Protein AF-A0A077ZUC7-F1 (afdb_monomer_lite)

Sequence (256 aa):
MDNAGIDGSLLVLQEENGVNDYKLLKWQIVAQKWCKVNGTKGINLSVYNEISVAIVDSRGLLSLSSQVGQQSEVAKINSNPGNQQNTPQPILNSSNTDWVRTSIPGHHYNKLTLLKSAQPGKFTPQEVLASFNTSSDIFVIYKASTSKVVGAYFQDLFALPISDWHPTENEKERHLQQYTAVLAVTERIILDHPQSSSPRDSWLYQFRQDLATGVNNDRGIFHFHPECIINSPTVNTKEYPQDYLWSGMQMFLLSQ

Secondary structure (DSSP, 8-state):
--EE-TTS-EEEEE--TT-SSEEEEEEETTTTEEEEEEEEEESEEEEEETTEEEEE-TT--EEEEE-SS---------------------SS-HHHHHHHHH-STT---SEEEEEEEE-TTTS-HHHHHHTTTT-SSEEEEEEETTS-EEEEEESS------TT----TTTTT------EEEEETTTTEEEE---SS-TT--B----BTTTTEEEEEETTEEEEEET-----TT--TT---S---EEEEEEEEEE-

Organism: Stylonychia lemnae (NCBI:txid5949)

Radius of gyration: 23.52 Å; chains: 1; bounding box: 58×35×72 Å

pLDDT: mean 72.06, std 18.8, range [31.39, 96.0]

Foldseek 3Di:
DWDAALVRKIWDFADDPPDQWTWIWIQDPVVRDIDTDPPDTADDWDDPDRAKIWGAHSVRDIDIDHPDDDDDDDDDDDDDDDDDDPPPPPLDDPVLVVLVQVLDPPGHFPDWAWQDKDFPPPDDPVRVCVSQQVAAF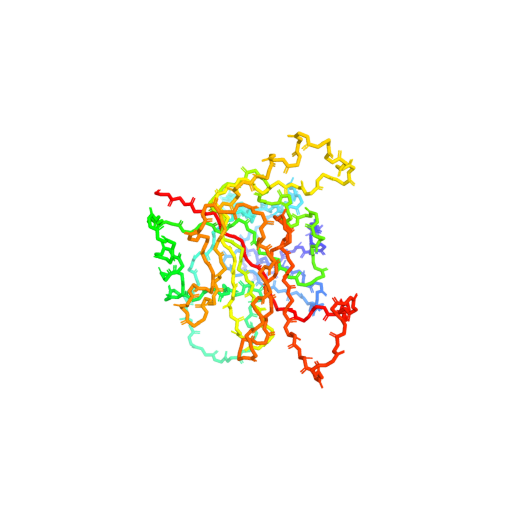KWKWFAFPVSWIKIKTWHDRQDDPPPPDPDDPVNVPPLVPTFMWIDRSVVSDTPDGPPDPDSDDQQDFDDDVVQCWTWGQDSSDTDTQGRVPCPDPPDDPPDDDPDRGTGMMIMIGTDD

Structure (mmCIF, N/CA/C/O backbone):
data_AF-A0A077ZUC7-F1
#
_entry.id   AF-A0A077ZUC7-F1
#
loop_
_atom_site.group_PDB
_atom_site.id
_atom_site.type_symbol
_atom_site.label_atom_id
_atom_site.label_alt_id
_atom_site.label_comp_id
_atom_site.label_asym_id
_atom_site.label_entity_id
_atom_site.label_seq_id
_atom_site.pdbx_PDB_ins_code
_atom_site.Cartn_x
_atom_site.Cartn_y
_atom_site.Cartn_z
_atom_site.occupancy
_atom_site.B_iso_or_equiv
_atom_site.auth_seq_id
_atom_site.auth_comp_id
_atom_site.auth_asym_id
_atom_site.auth_atom_id
_atom_site.pdbx_PDB_model_num
ATOM 1 N N . MET A 1 1 ? -8.462 16.378 32.927 1.00 49.31 1 MET A N 1
ATOM 2 C CA . MET A 1 1 ? -6.994 16.471 32.778 1.00 49.31 1 MET A CA 1
ATOM 3 C C . MET A 1 1 ? -6.754 16.251 31.306 1.00 49.31 1 MET A C 1
ATOM 5 O O . MET A 1 1 ? -7.122 15.188 30.812 1.00 49.31 1 MET A O 1
ATOM 9 N N . ASP A 1 2 ? -6.269 17.278 30.617 1.00 42.34 2 ASP A N 1
ATOM 10 C CA . ASP A 1 2 ? -6.367 17.360 29.162 1.00 42.34 2 ASP A CA 1
ATOM 11 C C . ASP A 1 2 ? -4.954 17.301 28.589 1.00 42.34 2 ASP A C 1
ATOM 13 O O . ASP A 1 2 ? -4.123 18.144 28.919 1.00 42.34 2 ASP A O 1
ATOM 17 N N . ASN A 1 3 ? -4.679 16.296 27.758 1.00 55.44 3 ASN A N 1
ATOM 18 C CA . ASN A 1 3 ? -3.396 16.147 27.075 1.00 55.44 3 ASN A CA 1
ATOM 19 C C . ASN A 1 3 ? -3.622 16.115 25.553 1.00 55.44 3 ASN A C 1
ATOM 21 O O . ASN A 1 3 ? -4.586 15.506 25.077 1.00 55.44 3 ASN A O 1
ATOM 25 N N . ALA A 1 4 ? -2.733 16.760 24.793 1.00 52.50 4 ALA A N 1
ATOM 26 C CA . ALA A 1 4 ? -2.796 16.850 23.332 1.00 52.50 4 ALA A CA 1
ATOM 27 C C . ALA A 1 4 ? -1.756 15.932 22.664 1.00 52.50 4 ALA A C 1
ATOM 29 O O . ALA A 1 4 ? -0.601 15.898 23.086 1.00 52.50 4 ALA A O 1
ATOM 30 N N . GLY A 1 5 ? -2.166 15.193 21.628 1.00 54.00 5 GLY A N 1
ATOM 31 C CA . GLY A 1 5 ? -1.289 14.418 20.739 1.00 54.00 5 GLY A CA 1
ATOM 32 C C . GLY A 1 5 ? -0.911 15.182 19.462 1.00 54.00 5 GLY A C 1
ATOM 33 O O . GLY A 1 5 ? -1.546 16.181 19.122 1.00 54.00 5 GLY A O 1
ATOM 34 N N . ILE A 1 6 ? 0.105 14.705 18.727 1.00 44.75 6 ILE A N 1
ATOM 35 C CA . ILE A 1 6 ? 0.638 15.394 17.531 1.00 44.75 6 ILE A CA 1
ATOM 36 C C . ILE A 1 6 ? -0.347 15.483 16.364 1.00 44.75 6 ILE A C 1
ATOM 38 O O . ILE A 1 6 ? -0.270 16.403 15.554 1.00 44.75 6 ILE A O 1
ATOM 42 N N . ASP A 1 7 ? -1.303 14.556 16.279 1.00 57.72 7 ASP A N 1
ATOM 43 C CA . ASP A 1 7 ? -2.388 14.615 15.295 1.00 57.72 7 ASP A CA 1
ATOM 44 C C . ASP A 1 7 ? -3.433 15.697 15.645 1.00 57.72 7 ASP A C 1
ATOM 46 O O . ASP A 1 7 ? -4.491 15.761 15.019 1.00 57.72 7 ASP A O 1
ATOM 50 N N . GLY A 1 8 ? -3.139 16.522 16.660 1.00 64.81 8 GLY A N 1
ATOM 51 C CA . GLY A 1 8 ? -4.006 17.531 17.256 1.00 64.81 8 GLY A CA 1
ATOM 52 C C . GLY A 1 8 ? -5.152 16.926 18.068 1.00 64.81 8 GLY A C 1
ATOM 53 O O . GLY A 1 8 ? -6.086 17.640 18.443 1.00 64.81 8 GLY A O 1
ATOM 54 N N . SER A 1 9 ? -5.143 15.611 18.305 1.00 70.50 9 SER A N 1
ATOM 55 C CA . SER A 1 9 ? -6.213 14.969 19.057 1.00 70.50 9 SER A CA 1
ATOM 56 C C . SER A 1 9 ? -6.052 15.223 20.545 1.00 70.50 9 SER A C 1
ATOM 58 O O . SER A 1 9 ? -4.975 15.059 21.113 1.00 70.50 9 SER A O 1
ATOM 60 N N . LEU A 1 10 ? -7.163 15.552 21.192 1.00 84.69 10 LEU A N 1
ATOM 61 C CA . LEU A 1 10 ? -7.250 15.654 22.642 1.00 84.69 10 LEU A CA 1
ATOM 62 C C . LEU A 1 10 ? -7.688 14.310 23.213 1.00 84.69 10 LEU A C 1
ATOM 64 O O . LEU A 1 10 ? -8.575 13.654 22.662 1.00 84.69 10 LEU A O 1
ATOM 68 N N . LEU A 1 11 ? -7.079 13.902 24.317 1.00 88.69 11 LEU A N 1
ATOM 69 C CA . LEU A 1 11 ? -7.446 12.692 25.042 1.00 88.69 11 LEU A CA 1
ATOM 70 C C . LEU A 1 11 ? -7.897 13.068 26.447 1.00 88.69 11 LEU A C 1
ATOM 72 O O . LEU A 1 11 ? -7.233 13.853 27.123 1.00 88.69 11 LEU A O 1
ATOM 76 N N . VAL A 1 12 ? -9.016 12.490 26.879 1.00 93.94 12 VAL A N 1
ATOM 77 C CA . VAL A 1 12 ? -9.572 12.704 28.220 1.00 93.94 12 VAL A CA 1
ATOM 78 C C . VAL A 1 12 ? -10.112 11.400 28.790 1.00 93.94 12 VAL A C 1
ATOM 80 O O . VAL A 1 12 ? -10.479 10.480 28.057 1.00 93.94 12 VAL A O 1
ATOM 83 N N . LEU A 1 13 ? -10.179 11.330 30.114 1.00 94.50 13 LEU A N 1
ATOM 84 C CA . LEU A 1 13 ? -10.862 10.264 30.833 1.00 94.50 13 LEU A CA 1
ATOM 85 C C . LEU A 1 13 ? -12.263 10.744 31.217 1.00 94.50 13 LEU A C 1
ATOM 87 O O . LEU A 1 13 ? -12.413 11.780 31.858 1.00 94.50 13 LEU A O 1
ATOM 91 N N . GLN A 1 14 ? -13.283 10.001 30.794 1.00 95.50 14 GLN A N 1
ATOM 92 C CA . GLN A 1 14 ? -14.672 10.263 31.145 1.00 95.50 14 GLN A CA 1
ATOM 93 C C . GLN A 1 14 ? -15.005 9.590 32.471 1.00 95.50 14 GLN A C 1
ATOM 95 O O . GLN A 1 14 ? -15.084 8.359 32.547 1.00 95.50 14 GLN A O 1
ATOM 100 N N . GLU A 1 15 ? -15.228 10.418 33.486 1.00 93.94 15 GLU A N 1
ATOM 101 C CA . GLU A 1 15 ? -15.733 9.991 34.783 1.00 93.94 15 GLU A CA 1
ATOM 102 C C . GLU A 1 15 ? -17.165 9.454 34.651 1.00 93.94 15 GLU A C 1
ATOM 104 O O . GLU A 1 15 ? -18.023 10.057 34.002 1.00 93.94 15 GLU A O 1
ATOM 109 N N . GLU A 1 16 ? -17.417 8.293 35.252 1.00 91.62 16 GLU A N 1
ATOM 110 C CA . GLU A 1 16 ? -18.750 7.710 35.375 1.00 91.62 16 GLU A CA 1
ATOM 111 C C . GLU A 1 16 ? -19.006 7.391 36.849 1.00 91.62 16 GLU A C 1
ATOM 113 O O . GLU A 1 16 ? -18.119 6.928 37.566 1.00 91.62 16 GLU A O 1
ATOM 118 N N . ASN A 1 17 ? -20.230 7.628 37.317 1.00 92.81 17 ASN A N 1
ATOM 119 C CA . ASN A 1 17 ? -20.568 7.385 38.715 1.00 92.81 17 ASN A CA 1
ATOM 120 C C . ASN A 1 17 ? -20.443 5.893 39.053 1.00 92.81 17 ASN A C 1
ATOM 122 O O . ASN A 1 17 ? -21.060 5.048 38.403 1.00 92.81 17 ASN A O 1
ATOM 126 N N . GLY A 1 18 ? -19.684 5.580 40.105 1.00 91.81 18 GLY A N 1
ATOM 127 C CA . GLY A 1 18 ? -19.573 4.222 40.642 1.00 91.81 18 GLY A CA 1
ATOM 128 C C . GLY A 1 18 ? -18.632 3.286 39.878 1.00 91.81 18 GLY A C 1
ATOM 129 O O . GLY A 1 18 ? -18.727 2.074 40.065 1.00 91.81 18 GLY A O 1
ATOM 130 N N . VAL A 1 19 ? -17.731 3.806 39.034 1.00 91.94 19 VAL A N 1
ATOM 131 C CA . VAL A 1 19 ? -16.664 3.001 38.414 1.00 91.94 19 VAL A CA 1
ATOM 132 C C . VAL A 1 19 ? -15.286 3.437 38.901 1.00 91.94 19 VAL A C 1
ATOM 134 O O . VAL A 1 19 ? -15.026 4.623 39.063 1.00 91.94 19 VAL A O 1
ATOM 137 N N . ASN A 1 20 ? -14.392 2.464 39.090 1.00 92.69 20 ASN A N 1
ATOM 138 C CA . ASN A 1 20 ? -13.006 2.729 39.478 1.00 92.69 20 ASN A CA 1
ATOM 139 C C . ASN A 1 20 ? -12.107 3.059 38.281 1.00 92.69 20 ASN A C 1
ATOM 141 O O . ASN A 1 20 ? -11.063 3.653 38.485 1.00 92.69 20 ASN A O 1
ATOM 145 N N . ASP A 1 21 ? -12.490 2.678 37.056 1.00 93.62 21 ASP A N 1
ATOM 146 C CA . ASP A 1 21 ? -11.722 2.958 35.838 1.00 93.62 21 ASP A CA 1
ATOM 147 C C . ASP A 1 21 ? -12.556 3.762 34.841 1.00 93.62 21 ASP A C 1
ATOM 149 O O . ASP A 1 21 ? -13.606 3.307 34.367 1.00 93.62 21 ASP A O 1
ATOM 153 N N . TYR A 1 22 ? -12.048 4.931 34.470 1.00 95.50 22 TYR A N 1
ATOM 154 C CA . TYR A 1 22 ? -12.696 5.854 33.551 1.00 95.50 22 TYR A CA 1
ATOM 155 C C . TYR A 1 22 ? -12.455 5.468 32.101 1.00 95.50 22 TYR A C 1
ATOM 157 O O . TYR A 1 22 ? -11.422 4.905 31.736 1.00 95.50 22 TYR A O 1
ATOM 165 N N . LYS A 1 23 ? -13.432 5.766 31.245 1.00 94.25 23 LYS A N 1
ATOM 166 C CA . LYS A 1 23 ? -13.344 5.453 29.815 1.00 94.25 23 LYS A CA 1
ATOM 167 C C . LYS A 1 23 ? -12.475 6.483 29.113 1.00 94.25 23 LYS A C 1
ATOM 169 O O . LYS A 1 23 ? -12.650 7.680 29.315 1.00 94.25 23 LYS A O 1
ATOM 174 N N . LEU A 1 24 ? -11.595 6.021 28.232 1.00 92.56 24 LEU A N 1
ATOM 175 C CA . LEU A 1 24 ? -10.816 6.921 27.392 1.00 92.56 24 LEU A CA 1
ATOM 176 C C . LEU A 1 24 ? -11.681 7.483 26.255 1.00 92.56 24 LEU A C 1
ATOM 178 O O . LEU A 1 24 ? -12.281 6.730 25.479 1.00 92.56 24 LEU A O 1
ATOM 182 N N . LEU A 1 25 ? -11.700 8.808 26.133 1.00 91.69 25 LEU A N 1
ATOM 183 C CA . LEU A 1 25 ? -12.264 9.530 25.000 1.00 91.69 25 LEU A CA 1
ATOM 184 C C . LEU A 1 25 ? -11.149 10.206 24.197 1.00 91.69 25 LEU A C 1
ATOM 186 O O . LEU A 1 25 ? -10.194 10.738 24.759 1.00 91.69 25 LEU A O 1
ATOM 190 N N . LYS A 1 26 ? -11.308 10.219 22.873 1.00 89.12 26 LYS A N 1
ATOM 191 C CA . LYS A 1 26 ? -10.451 10.917 21.912 1.00 89.12 26 LYS A CA 1
ATOM 192 C C . LYS A 1 26 ? -11.276 11.948 21.143 1.00 89.12 26 LYS A C 1
ATOM 194 O O . LYS A 1 26 ? -12.286 11.589 20.537 1.00 89.12 26 LYS A O 1
ATOM 199 N N . TRP A 1 27 ? -10.853 13.206 21.133 1.00 87.88 27 TRP A N 1
ATOM 200 C CA . TRP A 1 27 ? -11.417 14.237 20.267 1.00 87.88 27 TRP A CA 1
ATOM 201 C C . TRP A 1 27 ? -10.987 13.985 18.825 1.00 87.88 27 TRP A C 1
ATOM 203 O O . TRP A 1 27 ? -9.797 13.925 18.523 1.00 87.88 27 TRP A O 1
ATOM 213 N N . GLN A 1 28 ? -11.953 13.829 17.925 1.00 77.69 28 GLN A N 1
ATOM 214 C CA . GLN A 1 28 ? -11.696 13.736 16.493 1.00 77.69 28 GLN A CA 1
ATOM 215 C C . GLN A 1 28 ? -11.866 15.111 15.851 1.00 77.69 28 GLN A C 1
ATOM 217 O O . GLN A 1 28 ? -12.991 15.588 15.739 1.00 77.69 28 GLN A O 1
ATOM 222 N N . ILE A 1 29 ? -10.773 15.710 15.367 1.00 72.25 29 ILE A N 1
ATOM 223 C CA . ILE A 1 29 ? -10.789 17.052 14.754 1.00 72.25 29 ILE A CA 1
ATOM 224 C C . ILE A 1 29 ? -11.696 17.099 13.520 1.00 72.25 29 ILE A C 1
ATOM 226 O O . ILE A 1 29 ? -12.530 17.991 13.410 1.00 72.25 29 ILE A O 1
ATOM 230 N N . VAL A 1 30 ? -11.580 16.116 12.619 1.00 70.75 30 VAL A N 1
ATOM 231 C CA . VAL A 1 30 ? -12.350 16.079 11.358 1.00 70.75 30 VAL A CA 1
ATOM 232 C C . VAL A 1 30 ? -13.856 16.009 11.612 1.00 70.75 30 VAL A C 1
ATOM 234 O O . VAL A 1 30 ? -14.632 16.653 10.918 1.00 70.75 30 VAL A O 1
ATOM 237 N N . ALA A 1 31 ? -14.267 15.227 12.610 1.00 75.31 31 ALA A N 1
ATOM 238 C CA . ALA A 1 31 ? -15.675 15.029 12.941 1.00 75.31 31 ALA A CA 1
ATOM 239 C C . ALA A 1 31 ? -16.182 15.981 14.038 1.00 75.31 31 ALA A C 1
ATOM 241 O O . ALA A 1 31 ? -17.355 15.901 14.390 1.00 75.31 31 ALA A O 1
ATOM 242 N N . GLN A 1 32 ? -15.301 16.814 14.604 1.00 80.69 32 GLN A N 1
ATOM 243 C CA . GLN A 1 32 ? -15.560 17.716 15.730 1.00 80.69 32 GLN A CA 1
ATOM 244 C C . GLN A 1 32 ? -16.372 17.065 16.864 1.00 80.69 32 GLN A C 1
ATOM 246 O O . GLN A 1 32 ? -17.367 17.613 17.337 1.00 80.69 32 GLN A O 1
ATOM 251 N N . LYS A 1 33 ? -15.972 15.858 17.289 1.00 88.88 33 LYS A N 1
ATOM 252 C CA . LYS A 1 33 ? -16.678 15.106 18.338 1.00 88.88 33 LYS A CA 1
ATOM 253 C C . LYS A 1 33 ? -15.749 14.257 19.199 1.00 88.88 33 LYS A C 1
ATOM 255 O O . LYS A 1 33 ? -14.717 13.769 18.734 1.00 88.88 33 LYS A O 1
ATOM 260 N N . TRP A 1 34 ? -16.171 13.996 20.434 1.00 89.31 34 TRP A N 1
ATOM 261 C CA . TRP A 1 34 ? -15.547 13.004 21.309 1.00 89.31 34 TRP A CA 1
ATOM 262 C C . TRP A 1 34 ? -15.931 11.586 20.881 1.00 89.31 34 TRP A C 1
ATOM 264 O O . TRP A 1 34 ? -17.105 11.275 20.689 1.00 89.31 34 TRP A O 1
ATOM 274 N N . CYS A 1 35 ? -14.936 10.715 20.741 1.00 88.50 35 CYS A N 1
ATOM 275 C CA . CYS A 1 35 ? -15.108 9.306 20.408 1.00 88.50 35 CYS A CA 1
ATOM 276 C C . CYS A 1 35 ? -14.563 8.425 21.523 1.00 88.50 35 CYS A C 1
ATOM 278 O O . CYS A 1 35 ? -13.451 8.633 22.002 1.00 88.50 35 CYS A O 1
ATOM 280 N N . LYS A 1 36 ? -15.327 7.406 21.904 1.00 90.25 36 LYS A N 1
ATOM 281 C CA . LYS A 1 36 ? -14.904 6.429 22.904 1.00 90.25 36 LYS A CA 1
ATOM 282 C C . LYS A 1 36 ? -13.893 5.451 22.310 1.00 90.25 36 LYS A C 1
ATOM 284 O O . LYS A 1 36 ? -14.136 4.882 21.247 1.00 90.25 36 LYS A O 1
ATOM 289 N N . VAL A 1 37 ? -12.788 5.230 23.016 1.00 86.56 37 VAL A N 1
ATOM 290 C CA . VAL A 1 37 ? -11.793 4.214 22.661 1.00 86.56 37 VAL A CA 1
ATOM 291 C C . VAL A 1 37 ? -12.186 2.905 23.341 1.00 86.56 37 VAL A C 1
ATOM 293 O O . VAL A 1 37 ? -12.223 2.801 24.567 1.00 86.56 37 VAL A O 1
ATOM 296 N N . ASN A 1 38 ? -12.563 1.910 22.542 1.00 84.00 38 ASN A N 1
ATOM 297 C CA . ASN A 1 38 ? -13.036 0.632 23.066 1.00 84.00 38 ASN A CA 1
ATOM 298 C C . ASN A 1 38 ? -11.898 -0.170 23.703 1.00 84.00 38 ASN A C 1
ATOM 300 O O . ASN A 1 38 ? -10.775 -0.166 23.213 1.00 84.00 38 ASN A O 1
ATOM 304 N N . GLY A 1 39 ? -12.214 -0.881 24.788 1.00 85.88 39 GLY A N 1
ATOM 305 C CA . GLY A 1 39 ? -11.266 -1.754 25.487 1.00 85.88 39 GLY A CA 1
ATOM 306 C C . GLY A 1 39 ? -10.268 -1.034 26.397 1.00 85.88 39 GLY A C 1
ATOM 307 O O . GLY A 1 39 ? -9.559 -1.699 27.141 1.00 85.88 39 GLY A O 1
ATOM 308 N N . THR A 1 40 ? -10.239 0.300 26.401 1.00 87.56 40 THR A N 1
ATOM 309 C CA . THR A 1 40 ? -9.275 1.076 27.187 1.00 87.56 40 THR A CA 1
ATOM 310 C C . THR A 1 40 ? -9.962 1.825 28.324 1.00 87.56 40 THR A C 1
ATOM 312 O O . THR A 1 40 ? -10.894 2.604 28.098 1.00 87.56 40 THR A O 1
ATOM 315 N N . LYS A 1 41 ? -9.496 1.597 29.555 1.00 93.56 41 LYS A N 1
ATOM 316 C CA . LYS A 1 41 ? -9.943 2.317 30.751 1.00 93.56 41 LYS A CA 1
ATOM 317 C C . LYS A 1 41 ? -8.769 2.589 31.689 1.00 93.56 41 LYS A C 1
ATOM 319 O O . LYS A 1 41 ? -7.793 1.845 31.661 1.00 93.56 41 LYS A O 1
ATOM 324 N N . GLY A 1 42 ? -8.884 3.618 32.520 1.00 94.38 42 GLY A N 1
ATOM 325 C CA . GLY A 1 42 ? -7.943 3.857 33.609 1.00 94.38 42 GLY A CA 1
ATOM 326 C C . GLY A 1 42 ? -8.299 5.061 34.471 1.00 94.38 42 GLY A C 1
ATOM 327 O O . GLY A 1 42 ? -9.293 5.737 34.225 1.00 94.38 42 GLY A O 1
ATOM 328 N N . ILE A 1 43 ? -7.482 5.312 35.488 1.00 96.00 43 ILE A N 1
ATOM 329 C CA . ILE A 1 43 ? -7.625 6.421 36.441 1.00 96.00 43 ILE A CA 1
ATOM 330 C C . ILE A 1 43 ? -6.698 7.592 36.129 1.00 96.00 43 ILE A C 1
ATOM 332 O O . ILE A 1 43 ? -7.032 8.732 36.433 1.00 96.00 43 ILE A O 1
ATOM 336 N N . ASN A 1 44 ? -5.551 7.321 35.502 1.00 94.06 44 ASN A N 1
ATOM 337 C CA . ASN A 1 44 ? -4.566 8.331 35.137 1.00 94.06 44 ASN A CA 1
ATOM 338 C C . ASN A 1 44 ? -4.186 8.198 33.668 1.00 94.06 44 ASN A C 1
ATOM 340 O O . ASN A 1 44 ? -4.076 7.094 33.129 1.00 94.06 44 ASN A O 1
ATOM 344 N N . LEU A 1 45 ? -3.957 9.350 33.048 1.00 92.25 45 LEU A N 1
ATOM 345 C CA . LEU A 1 45 ? -3.587 9.497 31.651 1.00 92.25 45 LEU A CA 1
ATOM 346 C C . LEU A 1 45 ? -2.328 10.358 31.575 1.00 92.25 45 LEU A C 1
ATOM 348 O O . LEU A 1 45 ? -2.336 11.500 32.029 1.00 92.25 45 LEU A O 1
ATOM 352 N N . SER A 1 46 ? -1.268 9.831 30.971 1.00 88.69 46 SER A N 1
ATOM 353 C CA . SER A 1 46 ? -0.051 10.590 30.690 1.00 88.69 46 SER A CA 1
ATOM 354 C C . SER A 1 46 ? 0.336 10.430 29.229 1.00 88.69 46 SER A C 1
ATOM 356 O O . SER A 1 46 ? 0.323 9.327 28.681 1.00 88.69 46 SER A O 1
ATOM 358 N N . VAL A 1 47 ? 0.667 11.542 28.585 1.00 81.25 47 VAL A N 1
ATOM 359 C CA . VAL A 1 47 ? 1.228 11.547 27.235 1.00 81.25 47 VAL A CA 1
ATOM 360 C C . VAL A 1 47 ? 2.737 11.659 27.395 1.00 81.25 47 VAL A C 1
ATOM 362 O O . VAL A 1 47 ? 3.233 12.652 27.919 1.00 81.25 47 VAL A O 1
ATOM 365 N N . TYR A 1 48 ? 3.457 10.599 27.025 1.00 71.12 48 TYR A N 1
ATOM 366 C CA . TYR A 1 48 ? 4.910 10.520 27.229 1.00 71.12 48 TYR A CA 1
ATOM 367 C C . TYR A 1 48 ? 5.696 10.976 25.993 1.00 71.12 48 TYR A C 1
ATOM 369 O O . TYR A 1 48 ? 6.833 11.422 26.105 1.00 71.12 48 TYR A O 1
ATOM 377 N N . ASN A 1 49 ? 5.088 10.895 24.810 1.00 66.69 49 ASN A N 1
ATOM 378 C CA . ASN A 1 49 ? 5.603 11.506 23.592 1.00 66.69 49 ASN A CA 1
ATOM 379 C C . ASN A 1 49 ? 4.446 11.850 22.649 1.00 66.69 49 ASN A C 1
ATOM 381 O O . ASN A 1 49 ? 3.280 11.599 22.939 1.00 66.69 49 ASN A O 1
ATOM 385 N N . GLU A 1 50 ? 4.791 12.392 21.493 1.00 61.91 50 GLU A N 1
ATOM 386 C CA . GLU A 1 50 ? 3.864 12.914 20.496 1.00 61.91 50 GLU A CA 1
ATOM 387 C C . GLU A 1 50 ? 2.848 11.888 19.941 1.00 61.91 50 GLU A C 1
ATOM 389 O O . GLU A 1 50 ? 1.780 12.274 19.463 1.00 61.91 50 GLU A O 1
ATOM 394 N N . ILE A 1 51 ? 3.140 10.584 20.033 1.00 63.81 51 ILE A N 1
ATOM 395 C CA . ILE A 1 51 ? 2.350 9.497 19.419 1.00 63.81 51 ILE A CA 1
ATOM 396 C C . ILE A 1 51 ? 1.927 8.391 20.398 1.00 63.81 51 ILE A C 1
ATOM 398 O O . ILE A 1 51 ? 1.259 7.436 19.995 1.00 63.81 51 ILE A O 1
ATOM 402 N N . SER A 1 52 ? 2.330 8.477 21.667 1.00 77.06 52 SER A N 1
ATOM 403 C CA . SER A 1 52 ? 2.169 7.395 22.643 1.00 77.06 52 SER A CA 1
ATOM 404 C C . SER A 1 52 ? 1.549 7.884 23.939 1.00 77.06 52 SER A C 1
ATOM 406 O O . SER A 1 52 ? 1.912 8.921 24.500 1.00 77.06 52 SER A O 1
ATOM 408 N N . VAL A 1 53 ? 0.630 7.068 24.441 1.00 85.19 53 VAL A N 1
ATOM 409 C CA . VAL A 1 53 ? -0.181 7.367 25.616 1.00 85.19 53 VAL A CA 1
ATOM 410 C C . VAL A 1 53 ? -0.014 6.240 26.621 1.00 85.19 53 VAL A C 1
ATOM 412 O O . VAL A 1 53 ? -0.139 5.063 26.273 1.00 85.19 53 VAL A O 1
ATOM 415 N N . ALA A 1 54 ? 0.253 6.616 27.866 1.00 89.62 54 ALA A N 1
ATOM 416 C CA . ALA A 1 54 ? 0.297 5.723 29.006 1.00 89.62 54 ALA A CA 1
ATOM 417 C C . ALA A 1 54 ? -0.975 5.895 29.841 1.00 89.62 54 ALA A C 1
ATOM 419 O O . ALA A 1 54 ? -1.366 7.014 30.184 1.00 89.62 54 ALA A O 1
ATOM 420 N N . ILE A 1 55 ? -1.619 4.777 30.164 1.00 91.88 55 ILE A N 1
ATOM 421 C CA . ILE A 1 55 ? -2.841 4.741 30.970 1.00 91.88 55 ILE A CA 1
ATOM 422 C C . ILE A 1 55 ? -2.604 3.804 32.140 1.00 91.88 55 ILE A C 1
ATOM 424 O O . ILE A 1 55 ? -2.131 2.687 31.946 1.00 91.88 55 ILE A O 1
ATOM 428 N N . VAL A 1 56 ? -2.922 4.266 33.344 1.00 93.81 56 VAL A N 1
ATOM 429 C CA . VAL A 1 56 ? -2.830 3.458 34.565 1.00 93.81 56 VAL A CA 1
ATOM 430 C C . VAL A 1 56 ? -4.238 3.137 35.033 1.00 93.81 56 VAL A C 1
ATOM 432 O O . VAL A 1 56 ? -5.044 4.056 35.180 1.00 93.81 56 VAL A O 1
ATOM 435 N N . ASP A 1 57 ? -4.538 1.859 35.252 1.00 94.38 57 ASP A N 1
ATOM 436 C CA . ASP A 1 57 ? -5.816 1.422 35.821 1.00 94.38 57 ASP A CA 1
ATOM 437 C C . ASP A 1 57 ? -5.835 1.503 37.359 1.00 94.38 57 ASP A C 1
ATOM 439 O O . ASP A 1 57 ? -4.824 1.753 38.017 1.00 94.38 57 ASP A O 1
ATOM 443 N N . SER A 1 58 ? -7.007 1.298 37.950 1.00 95.00 58 SER A N 1
ATOM 444 C CA . SER A 1 58 ? -7.237 1.304 39.400 1.00 95.00 58 SER A CA 1
ATOM 445 C C . SER A 1 58 ? -6.459 0.233 40.169 1.00 95.00 58 SER A C 1
ATOM 447 O O . SER A 1 58 ? -6.361 0.308 41.393 1.00 95.00 58 SER A O 1
ATOM 449 N N . ARG A 1 59 ? -5.867 -0.747 39.477 1.00 94.81 59 ARG A N 1
ATOM 450 C CA . ARG A 1 59 ? -4.986 -1.770 40.059 1.00 94.81 59 ARG A CA 1
ATOM 451 C C . ARG A 1 59 ? -3.508 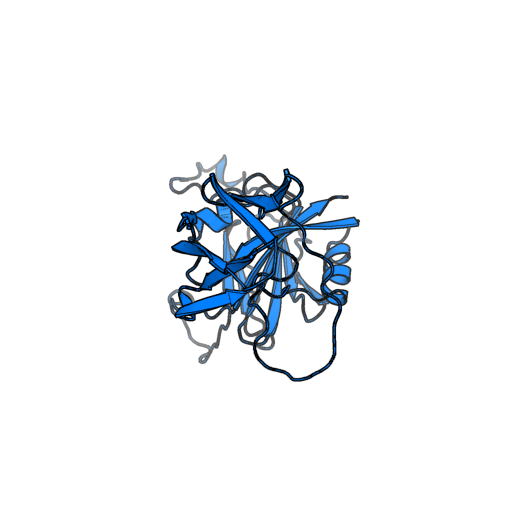-1.380 39.962 1.00 94.81 59 ARG A C 1
ATOM 453 O O . ARG A 1 59 ? -2.657 -2.144 40.408 1.00 94.81 59 ARG A O 1
ATOM 460 N N . GLY A 1 60 ? -3.193 -0.220 39.384 1.00 91.31 60 GLY A N 1
ATOM 461 C CA . GLY A 1 60 ? -1.826 0.225 39.132 1.00 91.31 60 GLY A CA 1
ATOM 462 C C . GLY A 1 60 ? -1.190 -0.400 37.888 1.00 91.31 60 GLY A C 1
ATOM 463 O O . GLY A 1 60 ? 0.023 -0.292 37.716 1.00 91.31 60 GLY A O 1
ATOM 464 N N . LEU A 1 61 ? -1.968 -1.054 37.016 1.00 89.56 61 LEU A N 1
ATOM 465 C CA . LEU A 1 61 ? -1.446 -1.639 35.785 1.00 89.56 61 LEU A CA 1
ATOM 466 C C . LEU A 1 61 ? -1.269 -0.555 34.718 1.00 89.56 61 LEU A C 1
ATOM 468 O O . LEU A 1 61 ? -2.219 0.138 34.351 1.00 89.56 61 LEU A O 1
ATOM 472 N N . LEU A 1 62 ? -0.049 -0.443 34.193 1.00 88.44 62 LEU A N 1
ATOM 473 C CA . LEU A 1 62 ? 0.303 0.470 33.110 1.00 88.44 62 LEU A CA 1
ATOM 474 C C . LEU A 1 62 ? 0.028 -0.184 31.747 1.00 88.44 62 LEU A C 1
ATOM 476 O O . LEU A 1 62 ? 0.606 -1.219 31.421 1.00 88.44 62 LEU A O 1
ATOM 480 N N . SER A 1 63 ? -0.804 0.451 30.928 1.00 83.38 63 SER A N 1
ATOM 481 C CA . SER A 1 63 ? -1.008 0.111 29.518 1.00 83.38 63 SER A CA 1
ATOM 482 C C . SER A 1 63 ? -0.390 1.186 28.629 1.00 83.38 63 SER A C 1
ATOM 484 O O . SER A 1 63 ? -0.688 2.372 28.780 1.00 83.38 63 SER A O 1
ATOM 486 N N . LEU A 1 64 ? 0.458 0.766 27.689 1.00 78.12 64 LEU A N 1
ATOM 487 C CA . LEU A 1 64 ? 1.084 1.639 26.699 1.00 78.12 64 LEU A CA 1
ATOM 488 C C . LEU A 1 64 ? 0.404 1.429 25.348 1.00 78.12 64 LEU A C 1
ATOM 490 O O . LEU A 1 64 ? 0.466 0.342 24.777 1.00 78.12 64 LEU A O 1
ATOM 494 N N . SER A 1 65 ? -0.228 2.475 24.825 1.00 68.44 65 SER A N 1
ATOM 495 C CA . SER A 1 65 ? -0.688 2.495 23.440 1.00 68.44 65 SER A CA 1
ATOM 496 C C . SER A 1 65 ? 0.340 3.253 22.614 1.00 68.44 65 SER A C 1
ATOM 498 O O . SER A 1 65 ? 0.412 4.479 22.690 1.00 68.44 65 SER A O 1
ATOM 500 N N . SER A 1 66 ? 1.122 2.522 21.822 1.00 57.69 66 SER A N 1
ATOM 501 C CA . SER A 1 66 ? 1.982 3.085 20.784 1.00 57.69 66 SER A CA 1
ATOM 502 C C . SER A 1 66 ? 1.460 2.613 19.433 1.00 57.69 66 SER A C 1
ATOM 504 O O . SER A 1 66 ? 1.305 1.411 19.210 1.00 57.69 66 SER A O 1
ATOM 506 N N . GLN A 1 67 ? 1.135 3.541 18.533 1.00 53.84 67 GLN A N 1
ATOM 507 C CA . GLN A 1 67 ? 0.818 3.174 17.156 1.00 53.84 67 GLN A CA 1
ATOM 508 C C . GLN A 1 67 ? 2.106 2.816 16.415 1.00 53.84 67 GLN A C 1
ATOM 510 O O . GLN A 1 67 ? 2.651 3.617 15.666 1.00 53.84 67 GLN A O 1
ATOM 515 N N . VAL A 1 68 ? 2.560 1.577 16.602 1.00 40.94 68 VAL A N 1
ATOM 516 C CA . VAL A 1 68 ? 3.501 0.922 15.695 1.00 40.94 68 VAL A CA 1
ATOM 517 C C . VAL A 1 68 ? 3.012 -0.510 15.451 1.00 40.94 68 VAL A C 1
ATOM 519 O O . VAL A 1 68 ? 3.314 -1.436 16.193 1.00 40.94 68 VAL A O 1
ATOM 522 N N . GLY A 1 69 ? 2.221 -0.695 14.392 1.00 42.97 69 GLY A N 1
ATOM 523 C CA . GLY A 1 69 ? 2.291 -1.928 13.601 1.00 42.97 69 GLY A CA 1
ATOM 524 C C . GLY A 1 69 ? 1.191 -2.993 13.691 1.00 42.97 69 GLY A C 1
ATOM 525 O O . GLY A 1 69 ? 1.064 -3.714 12.708 1.00 42.97 69 GLY A O 1
ATOM 526 N N . GLN A 1 70 ? 0.378 -3.151 14.743 1.00 43.91 70 GLN A N 1
ATOM 527 C CA . GLN A 1 70 ? -0.595 -4.268 14.769 1.00 43.91 70 GLN A CA 1
ATOM 528 C C . GLN A 1 70 ? -1.861 -3.986 15.587 1.00 43.91 70 GLN A C 1
ATOM 530 O O . GLN A 1 70 ? -1.790 -3.791 16.794 1.00 43.91 70 GLN A O 1
ATOM 535 N N . GLN A 1 71 ? -3.029 -4.069 14.941 1.00 39.38 71 GLN A N 1
ATOM 536 C CA . GLN A 1 71 ? -4.296 -4.420 15.593 1.00 39.38 71 GLN A CA 1
ATOM 537 C C . GLN A 1 71 ? -5.092 -5.338 14.660 1.00 39.38 71 GLN A C 1
ATOM 539 O O . GLN A 1 71 ? -5.836 -4.889 13.790 1.00 39.38 71 GLN A O 1
ATOM 544 N N . SER A 1 72 ? -4.886 -6.643 14.835 1.00 44.22 72 SER A N 1
ATOM 545 C CA . SER A 1 72 ? -5.887 -7.646 14.486 1.00 44.22 72 SER A CA 1
ATOM 546 C C . SER A 1 72 ? -6.820 -7.814 15.687 1.00 44.22 72 SER A C 1
ATOM 548 O O . SER A 1 72 ? -6.381 -7.671 16.825 1.00 44.22 72 SER A O 1
ATOM 550 N N . GLU A 1 73 ? -8.072 -8.158 15.395 1.00 40.78 73 GLU A N 1
ATOM 551 C CA . GLU A 1 73 ? -9.127 -8.571 16.328 1.00 40.78 73 GLU A CA 1
ATOM 552 C C . GLU A 1 73 ? -10.000 -7.458 16.951 1.00 40.78 73 GLU A C 1
ATOM 554 O O . GLU A 1 73 ? -9.858 -7.043 18.097 1.00 40.78 73 GLU A O 1
ATOM 559 N N . VAL A 1 74 ? -11.021 -7.045 16.189 1.00 40.53 74 VAL A N 1
ATOM 560 C CA . VAL A 1 74 ? -12.308 -6.614 16.756 1.00 40.53 74 VAL A CA 1
ATOM 561 C C . VAL A 1 74 ? -13.370 -7.592 16.264 1.00 40.53 74 VAL A C 1
ATOM 563 O O . VAL A 1 74 ? -13.701 -7.637 15.077 1.00 40.53 74 VAL A O 1
ATOM 566 N N . ALA A 1 75 ? -13.878 -8.404 17.191 1.00 35.31 75 ALA A N 1
ATOM 567 C CA . ALA A 1 75 ? -14.987 -9.314 16.960 1.00 35.31 75 ALA A CA 1
ATOM 568 C C . ALA A 1 75 ? -16.244 -8.536 16.535 1.00 35.31 75 ALA A C 1
ATOM 570 O O . ALA A 1 75 ? -16.656 -7.566 17.174 1.00 35.31 75 ALA A O 1
ATOM 571 N N . LYS A 1 76 ? -16.854 -8.984 15.434 1.00 31.39 76 LYS A N 1
ATOM 572 C CA . LYS A 1 76 ? -18.126 -8.475 14.917 1.00 31.39 76 LYS A CA 1
ATOM 573 C C . LYS A 1 76 ? -19.247 -8.835 15.890 1.00 31.39 76 LYS A C 1
ATOM 575 O O . LYS A 1 76 ? -19.549 -10.013 16.056 1.00 31.39 76 LYS A O 1
ATOM 580 N N . ILE A 1 77 ? -19.924 -7.834 16.443 1.00 33.97 77 ILE A N 1
ATOM 581 C CA . ILE A 1 77 ? -21.295 -8.010 16.924 1.00 33.97 77 ILE A CA 1
ATOM 582 C C . ILE A 1 77 ? -22.203 -7.338 15.900 1.00 33.97 77 ILE A C 1
ATOM 584 O O . ILE A 1 77 ? -22.156 -6.126 15.696 1.00 33.97 77 ILE A O 1
ATOM 588 N N . ASN A 1 78 ? -22.984 -8.165 15.208 1.00 42.03 78 ASN A N 1
ATOM 589 C CA . ASN A 1 78 ? -24.061 -7.743 14.324 1.00 42.03 78 ASN A CA 1
ATOM 590 C C . ASN A 1 78 ? -25.027 -6.834 15.093 1.00 42.03 78 ASN A C 1
ATOM 592 O O . ASN A 1 78 ? -25.634 -7.310 16.050 1.00 42.03 78 ASN A O 1
ATOM 596 N N . SER A 1 79 ? -25.178 -5.573 14.668 1.00 36.66 79 SER A N 1
ATOM 597 C CA . SER A 1 79 ? -26.453 -4.831 14.549 1.00 36.66 79 SER A CA 1
ATOM 598 C C . SER A 1 79 ? -26.205 -3.373 14.116 1.00 36.66 79 SER A C 1
ATOM 600 O O . SER A 1 79 ? -25.723 -2.557 14.892 1.00 36.66 79 SER A O 1
ATOM 602 N N . ASN A 1 80 ? -26.627 -3.071 12.886 1.00 35.59 80 ASN A N 1
ATOM 603 C CA . ASN A 1 80 ? -26.749 -1.784 12.181 1.00 35.59 80 ASN A CA 1
ATOM 604 C C . ASN A 1 80 ? -25.510 -1.064 11.579 1.00 35.59 80 ASN A C 1
ATOM 606 O O . ASN A 1 80 ? -24.492 -0.891 12.248 1.00 35.59 80 ASN A O 1
ATOM 610 N N . PRO A 1 81 ? -25.600 -0.613 10.301 1.00 39.88 81 PRO A N 1
ATOM 611 C CA . PRO A 1 81 ? -24.485 -0.075 9.530 1.00 39.88 81 PRO A CA 1
ATOM 612 C C . PRO A 1 81 ? -24.431 1.453 9.632 1.00 39.88 81 PRO A C 1
ATOM 614 O O . PRO A 1 81 ? -25.370 2.151 9.260 1.00 39.88 81 PRO A O 1
ATOM 617 N N . GLY A 1 82 ? -23.315 1.999 10.100 1.00 38.12 82 GLY A N 1
ATOM 618 C CA . GLY A 1 82 ? -23.119 3.444 10.060 1.00 38.12 82 GLY A CA 1
ATOM 619 C C . GLY A 1 82 ? -21.883 3.892 10.814 1.00 38.12 82 GLY A C 1
ATOM 620 O O . GLY A 1 82 ? -21.950 4.122 12.015 1.00 38.12 82 GLY A O 1
ATOM 621 N N . ASN A 1 83 ? -20.798 4.086 10.061 1.00 39.09 83 ASN A N 1
ATOM 622 C CA . ASN A 1 83 ? -19.519 4.712 10.431 1.00 39.09 83 ASN A CA 1
ATOM 623 C C . ASN A 1 83 ? -18.406 3.756 10.884 1.00 39.09 83 ASN A C 1
ATOM 625 O O . ASN A 1 83 ? -18.029 3.679 12.052 1.00 39.09 83 ASN A O 1
ATOM 629 N N . GLN A 1 84 ? -17.840 3.076 9.881 1.00 37.59 84 GLN A N 1
ATOM 630 C CA . GLN A 1 84 ? -16.525 2.440 9.920 1.00 37.59 84 GLN A CA 1
ATOM 631 C C . GLN A 1 84 ? -15.441 3.497 10.188 1.00 37.59 84 GLN A C 1
ATOM 633 O O . GLN A 1 84 ? -15.437 4.564 9.575 1.00 37.59 84 GLN A O 1
ATOM 638 N N . GLN A 1 85 ? -14.519 3.204 11.109 1.00 45.22 85 GLN A N 1
ATOM 639 C CA . GLN A 1 85 ? -13.268 3.948 11.243 1.00 45.22 85 GLN A CA 1
ATOM 640 C C . GLN A 1 85 ? -12.546 3.952 9.889 1.00 45.22 85 GLN A C 1
ATOM 642 O O . GLN A 1 85 ? -12.399 2.896 9.277 1.00 45.22 85 GLN A O 1
ATOM 647 N N . ASN A 1 86 ? -12.068 5.122 9.452 1.00 46.72 86 ASN A N 1
ATOM 648 C CA . ASN A 1 86 ? -11.187 5.285 8.292 1.00 46.72 86 ASN A CA 1
ATOM 649 C C . ASN A 1 86 ? -9.794 4.702 8.594 1.00 46.72 86 ASN A C 1
ATOM 651 O O . ASN A 1 86 ? -8.792 5.412 8.545 1.00 46.72 86 ASN A O 1
ATOM 655 N N . THR A 1 87 ? -9.699 3.420 8.948 1.00 55.69 87 THR A N 1
ATOM 656 C CA . THR A 1 87 ? -8.470 2.693 8.652 1.00 55.69 87 THR A CA 1
ATOM 657 C C . THR A 1 87 ? -8.353 2.699 7.131 1.00 55.69 87 THR A C 1
ATOM 659 O O . THR A 1 87 ? -9.335 2.368 6.458 1.00 55.69 87 THR A O 1
ATOM 662 N N . PRO A 1 88 ? -7.220 3.147 6.556 1.00 62.12 88 PRO A N 1
ATOM 663 C CA . PRO A 1 88 ? -7.007 3.024 5.124 1.00 62.12 88 PRO A CA 1
ATOM 664 C C . PRO A 1 88 ? -7.231 1.560 4.773 1.00 62.12 88 PRO A C 1
ATOM 666 O O . PRO A 1 88 ? -6.483 0.691 5.227 1.00 62.12 88 PRO A O 1
ATOM 669 N N . GLN A 1 89 ? -8.326 1.271 4.069 1.00 73.44 89 GLN A N 1
ATOM 670 C CA . GLN A 1 89 ? -8.603 -0.102 3.700 1.00 73.44 89 GLN A CA 1
ATOM 671 C C . GLN A 1 89 ? -7.448 -0.586 2.826 1.00 73.44 89 GLN A C 1
ATOM 673 O O . GLN A 1 89 ? -6.992 0.175 1.965 1.00 73.44 89 GLN A O 1
ATOM 678 N N . PRO A 1 90 ? -6.956 -1.817 3.044 1.00 85.88 90 PRO A N 1
ATOM 679 C CA . PRO A 1 90 ? -5.963 -2.402 2.164 1.00 85.88 90 PRO A CA 1
ATOM 680 C C . PRO A 1 90 ? -6.427 -2.267 0.714 1.00 85.88 90 PRO A C 1
ATOM 682 O O . PRO A 1 90 ? -7.553 -2.639 0.381 1.00 85.88 90 PRO A O 1
ATOM 685 N N . ILE A 1 91 ? -5.574 -1.703 -0.143 1.00 90.94 91 ILE A N 1
ATOM 686 C CA . ILE A 1 91 ? -5.860 -1.604 -1.578 1.00 90.94 91 ILE A CA 1
ATOM 687 C C . ILE A 1 91 ? -5.972 -3.015 -2.162 1.00 90.94 91 ILE A C 1
ATOM 689 O O . ILE A 1 91 ? -6.815 -3.280 -3.019 1.00 90.94 91 ILE A O 1
ATOM 693 N N . LEU A 1 92 ? -5.137 -3.928 -1.661 1.00 92.12 92 LEU A N 1
ATOM 694 C CA . LEU A 1 92 ? -5.153 -5.333 -2.024 1.00 92.12 92 LEU A CA 1
ATOM 695 C C . LEU A 1 92 ? -6.096 -6.139 -1.130 1.00 92.12 92 LEU A C 1
ATOM 697 O O . LEU A 1 92 ? -5.977 -6.137 0.095 1.00 92.12 92 LEU A O 1
ATOM 701 N N . ASN A 1 93 ? -6.987 -6.903 -1.761 1.00 92.00 93 ASN A N 1
ATOM 702 C CA . ASN A 1 93 ? -7.638 -8.037 -1.110 1.00 92.00 93 ASN A CA 1
ATOM 703 C C . ASN A 1 93 ? -6.681 -9.245 -1.057 1.00 92.00 93 ASN A C 1
ATOM 705 O O . ASN A 1 93 ? -5.651 -9.255 -1.731 1.00 92.00 93 ASN A O 1
ATOM 709 N N . SER A 1 94 ? -7.032 -10.283 -0.290 1.00 92.12 94 SER A N 1
ATOM 710 C CA . SER A 1 94 ? -6.196 -11.484 -0.126 1.00 92.12 94 SER A CA 1
ATOM 711 C C . SER A 1 94 ? -5.799 -12.128 -1.455 1.00 92.12 94 SER A C 1
ATOM 713 O O . SER A 1 94 ? -4.634 -12.437 -1.667 1.00 92.12 94 SER A O 1
ATOM 715 N N . SER A 1 95 ? -6.741 -12.260 -2.386 1.00 94.19 95 SER A N 1
ATOM 716 C CA . SER A 1 95 ? -6.487 -12.928 -3.661 1.00 94.19 95 SER A CA 1
ATOM 717 C C . SER A 1 95 ? -5.530 -12.142 -4.571 1.00 94.19 95 SER A C 1
ATOM 719 O O . SER A 1 95 ? -4.729 -12.738 -5.287 1.00 94.19 95 SER A O 1
ATOM 721 N N . ASN A 1 96 ? -5.570 -10.808 -4.524 1.00 93.75 96 ASN A N 1
ATOM 722 C CA . ASN A 1 96 ? -4.621 -9.961 -5.247 1.00 93.75 96 ASN A CA 1
ATOM 723 C C . ASN A 1 96 ? -3.245 -9.959 -4.571 1.00 93.75 96 ASN A C 1
ATOM 725 O O . ASN A 1 96 ? -2.235 -9.987 -5.266 1.00 93.75 96 ASN A O 1
ATOM 729 N N . THR A 1 97 ? -3.194 -9.988 -3.237 1.00 93.25 97 THR A N 1
ATOM 730 C CA . THR A 1 97 ? -1.949 -10.166 -2.471 1.00 93.25 97 THR A CA 1
ATOM 731 C C . THR A 1 97 ? -1.244 -11.469 -2.850 1.00 93.25 97 THR A C 1
ATOM 733 O O . THR A 1 97 ? -0.032 -11.476 -3.051 1.00 93.25 97 THR A O 1
ATOM 736 N N . ASP A 1 98 ? -1.988 -12.569 -2.983 1.00 92.94 98 ASP A N 1
ATOM 737 C CA . ASP A 1 98 ? -1.440 -13.868 -3.391 1.00 92.94 98 ASP A CA 1
ATOM 738 C C . ASP A 1 98 ? -0.865 -13.813 -4.806 1.00 92.94 98 ASP A C 1
ATOM 740 O O . ASP A 1 98 ? 0.252 -14.270 -5.040 1.00 92.94 98 ASP A O 1
ATOM 744 N N . TRP A 1 99 ? -1.597 -13.196 -5.736 1.00 95.12 99 TRP A N 1
ATOM 745 C CA . TRP A 1 99 ? -1.129 -13.040 -7.108 1.00 95.12 99 TRP A CA 1
ATOM 746 C C . TRP A 1 99 ? 0.158 -12.207 -7.181 1.00 95.12 99 TRP A C 1
ATOM 748 O O . TRP A 1 99 ? 1.138 -12.685 -7.747 1.00 95.12 99 TRP A O 1
ATOM 758 N N . VAL A 1 100 ? 0.198 -11.030 -6.540 1.00 94.06 100 VAL A N 1
ATOM 759 C CA . VAL A 1 100 ? 1.377 -10.138 -6.517 1.00 94.06 100 VAL A CA 1
ATOM 760 C C . VAL A 1 100 ? 2.629 -10.853 -5.990 1.00 94.06 100 VAL A C 1
ATOM 762 O O . VAL A 1 100 ? 3.720 -10.663 -6.519 1.00 94.06 100 VAL A O 1
ATOM 765 N N . ARG A 1 101 ? 2.493 -11.742 -4.995 1.00 93.31 101 ARG A N 1
ATOM 766 C CA . ARG A 1 101 ? 3.624 -12.530 -4.460 1.00 93.31 101 ARG A CA 1
ATOM 767 C C . ARG A 1 101 ? 4.259 -13.488 -5.469 1.00 93.31 101 ARG A C 1
ATOM 769 O O . ARG A 1 101 ? 5.407 -13.886 -5.287 1.00 93.31 101 ARG A O 1
ATOM 776 N N . THR A 1 102 ? 3.510 -13.870 -6.499 1.00 93.62 102 THR A N 1
ATOM 777 C CA . THR A 1 102 ? 3.909 -14.867 -7.506 1.00 93.62 102 THR A CA 1
ATOM 778 C C . THR A 1 102 ? 4.028 -14.287 -8.913 1.00 93.62 102 THR A C 1
ATOM 780 O O . THR A 1 102 ? 4.372 -15.007 -9.845 1.00 93.62 102 THR A O 1
ATOM 783 N N . SER A 1 103 ? 3.727 -12.997 -9.087 1.00 92.31 103 SER A N 1
ATOM 784 C CA . SER A 1 103 ? 3.607 -12.378 -10.406 1.00 92.31 103 SER A CA 1
ATOM 785 C C . SER A 1 103 ? 4.945 -12.007 -11.032 1.00 92.31 103 SER A C 1
ATOM 787 O O . SER A 1 103 ? 4.956 -11.627 -12.192 1.00 92.31 103 SER A O 1
ATOM 789 N N . ILE A 1 104 ? 6.059 -12.062 -10.301 1.00 91.00 104 ILE A N 1
ATOM 790 C CA . ILE A 1 104 ? 7.382 -11.733 -10.844 1.00 91.00 104 ILE A CA 1
ATOM 791 C C . ILE A 1 104 ? 8.109 -13.041 -11.181 1.00 91.00 104 ILE A C 1
ATOM 793 O O . ILE A 1 104 ? 8.451 -13.793 -10.267 1.00 91.00 104 ILE A O 1
ATOM 797 N N . PRO A 1 105 ? 8.331 -13.360 -12.471 1.00 87.44 105 PRO A N 1
ATOM 798 C CA . PRO A 1 105 ? 8.996 -14.596 -12.869 1.00 87.44 105 PRO A CA 1
ATOM 799 C C . PRO A 1 105 ? 10.384 -14.732 -12.240 1.00 87.44 105 PRO A C 1
ATOM 801 O O . PRO A 1 105 ? 11.162 -13.786 -12.233 1.00 87.44 105 PRO A O 1
ATOM 804 N N . GLY A 1 106 ? 10.703 -15.920 -11.726 1.00 88.00 106 GLY A N 1
ATOM 805 C CA . GLY A 1 106 ? 11.985 -16.180 -11.060 1.00 88.00 106 GLY A CA 1
ATOM 806 C C . GLY A 1 106 ? 12.066 -15.677 -9.617 1.00 88.00 106 GLY A C 1
ATOM 807 O O . GLY A 1 106 ? 13.044 -15.979 -8.937 1.00 88.00 106 GLY A O 1
ATOM 808 N N . HIS A 1 107 ? 11.035 -14.989 -9.123 1.00 86.25 107 HIS A N 1
ATOM 809 C CA . HIS A 1 107 ? 10.951 -14.537 -7.743 1.00 86.25 107 HIS A CA 1
ATOM 810 C C . HIS A 1 107 ? 9.756 -15.184 -7.029 1.00 86.25 107 HIS A C 1
ATOM 812 O O . HIS A 1 107 ? 8.628 -15.198 -7.523 1.00 86.25 107 HIS A O 1
ATOM 818 N N . HIS A 1 108 ? 10.005 -15.718 -5.834 1.00 84.88 108 HIS A N 1
ATOM 819 C CA . HIS A 1 108 ? 8.980 -16.291 -4.967 1.00 84.88 108 HIS A CA 1
ATOM 820 C C . HIS A 1 108 ? 9.058 -15.620 -3.605 1.00 84.88 108 HIS A C 1
ATOM 822 O O . HIS A 1 108 ? 9.976 -15.877 -2.829 1.00 84.88 108 HIS A O 1
ATOM 828 N N . TYR A 1 109 ? 8.096 -14.749 -3.321 1.00 88.75 109 TYR A N 1
ATOM 829 C CA . TYR A 1 109 ? 8.088 -13.991 -2.080 1.00 88.75 109 TYR A CA 1
ATOM 830 C C . TYR A 1 109 ? 7.107 -14.592 -1.089 1.00 88.75 109 TYR A C 1
ATOM 832 O O . TYR A 1 109 ? 5.905 -14.696 -1.346 1.00 88.75 109 TYR A O 1
ATOM 840 N N . ASN A 1 110 ? 7.612 -14.945 0.088 1.00 89.12 110 ASN A N 1
ATOM 841 C CA . ASN A 1 110 ? 6.793 -15.554 1.127 1.00 89.12 110 ASN A CA 1
ATOM 842 C C . ASN A 1 110 ? 5.930 -14.512 1.851 1.00 89.12 110 ASN A C 1
ATOM 844 O O . ASN A 1 110 ? 4.846 -14.836 2.351 1.00 89.12 110 ASN A O 1
ATOM 848 N N . LYS A 1 111 ? 6.355 -13.242 1.851 1.00 90.62 111 LYS A N 1
ATOM 849 C CA . LYS A 1 111 ? 5.699 -12.171 2.603 1.00 90.62 111 LYS A CA 1
ATOM 850 C C . LYS A 1 111 ? 5.742 -10.827 1.872 1.00 90.62 111 LYS A C 1
ATOM 852 O O . LYS A 1 111 ? 6.781 -10.423 1.360 1.00 90.62 111 LYS A O 1
ATOM 857 N N . LEU A 1 112 ? 4.607 -10.118 1.904 1.00 91.00 112 LEU A N 1
ATOM 858 C CA . LEU A 1 112 ? 4.520 -8.684 1.606 1.00 91.00 112 LEU A CA 1
ATOM 859 C C . LEU A 1 112 ? 4.496 -7.917 2.931 1.00 91.00 112 LEU A C 1
ATOM 861 O O . LEU A 1 112 ? 3.601 -8.130 3.751 1.00 91.00 112 LEU A O 1
ATOM 865 N N . THR A 1 113 ? 5.450 -7.019 3.145 1.00 92.69 113 THR A N 1
ATOM 866 C CA . THR A 1 113 ? 5.469 -6.127 4.310 1.00 92.69 113 THR A CA 1
ATOM 867 C C . THR A 1 113 ? 5.084 -4.728 3.862 1.00 92.69 113 THR A C 1
ATOM 869 O O . THR A 1 113 ? 5.798 -4.120 3.076 1.00 92.69 113 THR A O 1
ATOM 872 N N . LEU A 1 114 ? 3.962 -4.198 4.348 1.00 91.44 114 LEU A N 1
ATOM 873 C CA . LEU A 1 114 ? 3.563 -2.823 4.049 1.00 91.44 114 LEU A CA 1
ATOM 874 C C . LEU A 1 114 ? 4.587 -1.848 4.654 1.00 91.44 114 LEU A C 1
ATOM 876 O O . LEU A 1 114 ? 4.689 -1.749 5.874 1.00 91.44 114 LEU A O 1
ATOM 880 N N . LEU A 1 115 ? 5.312 -1.125 3.803 1.00 88.38 115 LEU A N 1
ATOM 881 C CA . LEU A 1 115 ? 6.241 -0.070 4.209 1.00 88.38 115 LEU A CA 1
ATOM 882 C C . LEU A 1 115 ? 5.488 1.218 4.526 1.00 88.38 115 LEU A C 1
ATOM 884 O O . LEU A 1 115 ? 5.695 1.850 5.561 1.00 88.38 115 LEU A O 1
ATOM 888 N N . LYS A 1 116 ? 4.593 1.616 3.618 1.00 89.56 116 LYS A N 1
ATOM 889 C CA . LYS A 1 116 ? 3.912 2.905 3.698 1.00 89.56 116 LYS A CA 1
ATOM 890 C C . LYS A 1 116 ? 2.588 2.873 2.942 1.00 89.56 116 LYS A C 1
ATOM 892 O O . LYS A 1 116 ? 2.457 2.234 1.903 1.00 89.56 116 LYS A O 1
ATOM 897 N N . SER A 1 117 ? 1.598 3.583 3.476 1.00 90.56 117 SER A N 1
ATOM 898 C CA . SER A 1 117 ? 0.361 3.931 2.771 1.00 90.56 117 SER A CA 1
ATOM 899 C C . SER A 1 117 ? 0.296 5.445 2.630 1.00 90.56 117 SER A C 1
ATOM 901 O O . SER A 1 117 ? 0.501 6.159 3.611 1.00 90.56 117 SER A O 1
ATOM 903 N N . ALA A 1 118 ? 0.008 5.924 1.427 1.00 87.31 118 ALA A N 1
ATOM 904 C CA . ALA A 1 118 ? -0.158 7.333 1.125 1.00 87.31 118 ALA A CA 1
ATOM 905 C C . ALA A 1 118 ? -1.582 7.610 0.636 1.00 87.31 118 ALA A C 1
ATOM 907 O O . ALA A 1 118 ? -2.188 6.810 -0.080 1.00 87.31 118 ALA A O 1
ATOM 908 N N . GLN A 1 119 ? -2.113 8.758 1.050 1.00 85.56 119 GLN A N 1
ATOM 909 C CA . GLN A 1 119 ? -3.373 9.312 0.563 1.00 85.56 119 GLN A CA 1
ATOM 910 C C . GLN A 1 119 ? -3.087 10.619 -0.188 1.00 85.56 119 GLN A C 1
ATOM 912 O O . GLN A 1 119 ? -2.118 11.306 0.162 1.00 85.56 119 GLN A O 1
ATOM 917 N N . PRO A 1 120 ? -3.919 10.986 -1.178 1.00 79.25 120 PRO A N 1
ATOM 918 C CA . PRO A 1 120 ? -3.767 12.244 -1.900 1.00 79.25 120 PRO A CA 1
ATOM 919 C C . PRO A 1 120 ? -3.691 13.442 -0.950 1.00 79.25 120 PRO A C 1
ATOM 921 O O . PRO A 1 120 ? -4.462 13.539 0.006 1.00 79.25 120 PRO A O 1
ATOM 924 N N . GLY A 1 121 ? -2.730 14.337 -1.191 1.00 80.06 121 GLY A N 1
ATOM 925 C CA . GLY A 1 121 ? -2.547 15.569 -0.414 1.00 80.06 121 GLY A CA 1
ATOM 926 C C . GLY A 1 121 ? -2.080 15.384 1.037 1.00 80.06 121 GLY A C 1
ATOM 927 O O . GLY A 1 121 ? -2.005 16.368 1.768 1.00 80.06 121 GLY A O 1
ATOM 928 N N . LYS A 1 122 ? -1.782 14.154 1.486 1.00 85.00 122 LYS A N 1
ATOM 929 C CA . LYS A 1 122 ? -1.283 13.886 2.850 1.00 85.00 122 LYS A CA 1
ATOM 930 C C . LYS A 1 122 ? 0.231 13.775 2.952 1.00 85.00 122 LYS A C 1
ATOM 932 O O . LYS A 1 122 ? 0.759 13.955 4.042 1.00 85.00 122 LYS A O 1
ATOM 937 N N . PHE A 1 123 ? 0.895 13.458 1.848 1.00 81.81 123 PHE A N 1
ATOM 938 C CA . PHE A 1 123 ? 2.340 13.294 1.786 1.00 81.81 123 PHE A CA 1
ATOM 939 C C . PHE A 1 123 ? 2.877 14.008 0.555 1.00 81.81 123 PHE A C 1
ATOM 941 O O . PHE A 1 123 ? 2.252 13.991 -0.509 1.00 81.81 123 PHE A O 1
ATOM 948 N N . THR A 1 124 ? 4.047 14.608 0.706 1.00 82.44 124 THR A N 1
ATOM 949 C CA . THR A 1 124 ? 4.842 15.102 -0.414 1.00 82.44 124 THR A CA 1
ATOM 950 C C . THR A 1 124 ? 5.461 13.925 -1.179 1.00 82.44 124 THR A C 1
ATOM 952 O O . THR A 1 124 ? 5.701 12.860 -0.596 1.00 82.44 124 THR A O 1
ATOM 955 N N . PRO A 1 125 ? 5.769 14.085 -2.478 1.00 76.62 125 PRO A N 1
ATOM 956 C CA . PRO A 1 125 ? 6.489 13.064 -3.239 1.00 76.62 125 PRO A CA 1
ATOM 957 C C . PRO A 1 125 ? 7.816 12.645 -2.587 1.00 76.62 125 PRO A C 1
ATOM 959 O O . PRO A 1 125 ? 8.167 11.468 -2.603 1.00 76.62 125 PRO A O 1
ATOM 962 N N . GLN A 1 126 ? 8.527 13.588 -1.962 1.00 78.44 126 GLN A N 1
ATOM 963 C CA . GLN A 1 126 ? 9.798 13.348 -1.279 1.00 78.44 126 GLN A CA 1
ATOM 964 C C . GLN A 1 126 ? 9.628 12.453 -0.047 1.00 78.44 126 GLN A C 1
ATOM 966 O O . GLN A 1 126 ? 10.423 11.540 0.147 1.00 78.44 126 GLN A O 1
ATOM 971 N N . GLU A 1 127 ? 8.587 12.665 0.762 1.00 82.56 127 GLU A N 1
ATOM 972 C CA . GLU A 1 127 ? 8.290 11.810 1.923 1.00 82.56 127 GLU A CA 1
ATOM 973 C C . GLU A 1 127 ? 7.892 10.393 1.511 1.00 82.56 127 GLU A C 1
ATOM 975 O O . GLU A 1 127 ? 8.263 9.421 2.171 1.00 82.56 127 GLU A O 1
ATOM 980 N N . VAL A 1 128 ? 7.128 10.270 0.421 1.00 83.31 128 VAL A N 1
ATOM 981 C CA . VAL A 1 128 ? 6.767 8.972 -0.155 1.00 83.31 128 VAL A CA 1
ATOM 982 C C . VAL A 1 128 ? 8.031 8.247 -0.600 1.00 83.31 128 VAL A C 1
ATOM 984 O O . VAL A 1 128 ? 8.276 7.132 -0.151 1.00 83.31 128 VAL A O 1
ATOM 987 N N . LEU A 1 129 ? 8.880 8.902 -1.388 1.00 81.56 129 LEU A N 1
ATOM 988 C CA . LEU A 1 129 ? 10.121 8.322 -1.890 1.00 81.56 129 LEU A CA 1
ATOM 989 C C . LEU A 1 129 ? 11.112 7.947 -0.780 1.00 81.56 129 LEU A C 1
ATOM 991 O O . LEU A 1 129 ? 11.680 6.856 -0.790 1.00 81.56 129 LEU A O 1
ATOM 995 N N . ALA A 1 130 ? 11.287 8.812 0.219 1.00 83.31 130 ALA A N 1
ATOM 996 C CA . ALA A 1 130 ? 12.169 8.549 1.355 1.00 83.31 130 ALA A CA 1
ATOM 997 C C . ALA A 1 130 ? 11.742 7.316 2.173 1.00 83.31 130 ALA A C 1
ATOM 999 O O . ALA A 1 130 ? 12.553 6.759 2.905 1.00 83.31 130 ALA A O 1
ATOM 1000 N N . SER A 1 131 ? 10.483 6.873 2.056 1.00 85.38 131 SER A N 1
ATOM 1001 C CA . SER A 1 131 ? 9.993 5.692 2.774 1.00 85.38 131 SER A CA 1
ATOM 1002 C C . SER A 1 131 ? 10.476 4.356 2.200 1.00 85.38 131 SER A C 1
ATOM 1004 O O . SER A 1 131 ? 10.320 3.332 2.864 1.00 85.38 131 SER A O 1
ATOM 1006 N N . PHE A 1 132 ? 11.062 4.350 0.998 1.00 84.44 132 PHE A N 1
ATOM 1007 C CA . PHE A 1 132 ? 11.521 3.124 0.339 1.00 84.44 132 PHE A CA 1
ATOM 1008 C C . PHE A 1 132 ? 12.832 3.268 -0.450 1.00 84.44 132 PHE A C 1
ATOM 1010 O O . PHE A 1 132 ? 13.300 2.292 -1.022 1.00 84.44 132 PHE A O 1
ATOM 1017 N N . ASN A 1 133 ? 13.471 4.440 -0.468 1.00 82.88 133 ASN A N 1
ATOM 1018 C CA . ASN A 1 133 ? 14.707 4.678 -1.231 1.00 82.88 133 ASN A CA 1
ATOM 1019 C C . ASN A 1 133 ? 15.910 3.800 -0.820 1.00 82.88 133 ASN A C 1
ATOM 1021 O O . ASN A 1 133 ? 16.856 3.656 -1.588 1.00 82.88 133 ASN A O 1
ATOM 1025 N N . THR A 1 134 ? 15.891 3.212 0.376 1.00 84.88 134 THR A N 1
ATOM 1026 C CA . THR A 1 134 ? 16.922 2.285 0.876 1.00 84.88 134 THR A CA 1
ATOM 1027 C C . THR A 1 134 ? 16.537 0.814 0.735 1.00 84.88 134 THR A C 1
ATOM 1029 O O . THR A 1 134 ? 17.260 -0.053 1.219 1.00 84.88 134 THR A O 1
ATOM 1032 N N . SER A 1 135 ? 15.393 0.520 0.117 1.00 89.44 135 SER A N 1
ATOM 1033 C CA . SER A 1 135 ? 14.865 -0.834 -0.026 1.00 89.44 135 SER A CA 1
ATOM 1034 C C . SER A 1 135 ? 14.954 -1.317 -1.476 1.00 89.44 135 SER A C 1
ATOM 1036 O O . SER A 1 135 ? 14.842 -0.530 -2.414 1.00 89.44 135 SER A O 1
ATOM 1038 N N . SER A 1 136 ? 15.199 -2.614 -1.640 1.00 90.75 136 SER A N 1
ATOM 1039 C CA . SER A 1 136 ? 15.133 -3.354 -2.903 1.00 90.75 136 SER A CA 1
ATOM 1040 C C . SER A 1 136 ? 13.878 -4.231 -2.894 1.00 90.75 136 SER A C 1
ATOM 1042 O O . SER A 1 136 ? 13.221 -4.344 -1.856 1.00 90.75 136 SER A O 1
ATOM 1044 N N . ASP A 1 137 ? 13.535 -4.847 -4.023 1.00 91.88 137 ASP A N 1
ATOM 1045 C CA . ASP A 1 137 ? 12.378 -5.741 -4.141 1.00 91.88 137 ASP A CA 1
ATOM 1046 C C . ASP A 1 137 ? 11.071 -5.096 -3.617 1.00 91.88 137 ASP A C 1
ATOM 1048 O O . ASP A 1 137 ? 10.391 -5.608 -2.721 1.00 91.88 137 ASP A O 1
ATOM 1052 N N . ILE A 1 138 ? 10.730 -3.919 -4.143 1.00 91.50 138 ILE A N 1
ATOM 1053 C CA . ILE A 1 138 ? 9.573 -3.130 -3.701 1.00 91.50 138 ILE A CA 1
ATOM 1054 C C . ILE A 1 138 ? 8.437 -3.249 -4.707 1.00 91.50 138 ILE A C 1
ATOM 1056 O O . ILE A 1 138 ? 8.633 -3.065 -5.905 1.00 91.50 138 ILE A O 1
ATOM 1060 N N . PHE A 1 139 ? 7.215 -3.429 -4.212 1.00 92.06 139 PHE A N 1
ATOM 1061 C CA . PHE A 1 139 ? 6.012 -3.108 -4.974 1.00 92.06 139 PHE A CA 1
ATOM 1062 C C . PHE A 1 139 ? 5.471 -1.738 -4.589 1.00 92.06 139 PHE A C 1
ATOM 1064 O O . PHE A 1 139 ? 5.182 -1.481 -3.421 1.00 92.06 139 PHE A O 1
ATOM 1071 N N . VAL A 1 140 ? 5.230 -0.896 -5.586 1.00 90.44 140 VAL A N 1
ATOM 1072 C CA . VAL A 1 140 ? 4.428 0.322 -5.462 1.00 90.44 140 VAL A CA 1
ATOM 1073 C C . VAL A 1 140 ? 3.078 0.044 -6.103 1.00 90.44 140 VAL A C 1
ATOM 1075 O O . VAL A 1 140 ? 2.997 -0.239 -7.293 1.00 90.44 140 VAL A O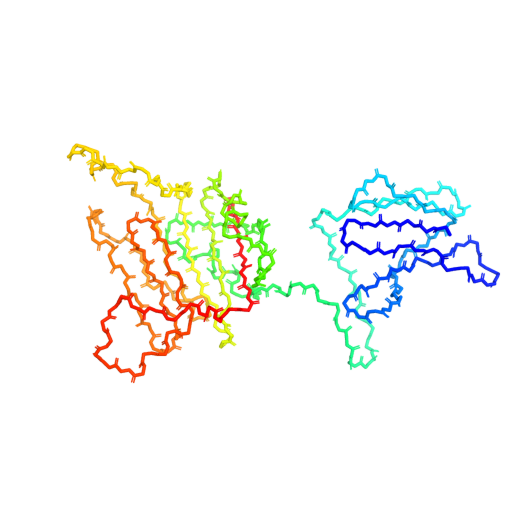 1
ATOM 1078 N N . ILE A 1 141 ? 2.009 0.096 -5.319 1.00 92.12 141 ILE A N 1
ATOM 1079 C CA . ILE A 1 141 ? 0.651 -0.246 -5.741 1.00 92.12 141 ILE A CA 1
ATOM 1080 C C . ILE A 1 141 ? -0.237 0.973 -5.570 1.00 92.12 141 ILE A C 1
ATOM 1082 O O . ILE A 1 141 ? -0.239 1.619 -4.524 1.00 92.12 141 ILE A O 1
ATOM 1086 N N . TYR A 1 142 ? -1.031 1.275 -6.585 1.00 88.50 142 TYR A N 1
ATOM 1087 C CA . TYR A 1 142 ? -1.943 2.405 -6.588 1.00 88.50 142 TYR A CA 1
ATOM 1088 C C . TYR A 1 142 ? -3.356 1.966 -6.954 1.00 88.50 142 TYR A C 1
ATOM 1090 O O . TYR A 1 142 ? -3.569 1.012 -7.705 1.00 88.50 142 TYR A O 1
ATOM 1098 N N . LYS A 1 143 ? -4.336 2.675 -6.388 1.00 88.38 143 LYS A N 1
ATOM 1099 C CA . LYS A 1 143 ? -5.758 2.497 -6.681 1.00 88.38 143 LYS A CA 1
ATOM 1100 C C . LYS A 1 143 ? -6.305 3.749 -7.358 1.00 88.38 143 LYS A C 1
ATOM 1102 O O . LYS A 1 143 ? -6.457 4.794 -6.711 1.00 88.38 143 LYS A O 1
ATOM 1107 N N . ALA A 1 144 ? -6.629 3.628 -8.641 1.00 80.81 144 ALA A N 1
ATOM 1108 C CA . ALA A 1 144 ? -7.332 4.663 -9.399 1.00 80.81 144 ALA A CA 1
ATOM 1109 C C . ALA A 1 144 ? -8.753 4.883 -8.841 1.00 80.81 144 ALA A C 1
ATOM 1111 O O . ALA A 1 144 ? -9.277 4.023 -8.120 1.00 80.81 144 ALA A O 1
ATOM 1112 N N . SER A 1 145 ? -9.407 6.008 -9.159 1.00 77.12 145 SER A N 1
ATOM 1113 C CA . SER A 1 145 ? -10.787 6.238 -8.692 1.00 77.12 145 SER A CA 1
ATOM 1114 C C . SER A 1 145 ? -11.781 5.251 -9.325 1.00 77.12 145 SER A C 1
ATOM 1116 O O . SER A 1 145 ? -12.781 4.887 -8.707 1.00 77.12 145 SER A O 1
ATOM 1118 N N . THR A 1 146 ? -11.429 4.684 -10.485 1.00 78.06 146 THR A N 1
ATOM 1119 C CA . THR A 1 146 ? -12.151 3.613 -11.201 1.00 78.06 146 THR A CA 1
ATOM 1120 C C . THR A 1 146 ? -12.170 2.257 -10.479 1.00 78.06 146 THR A C 1
ATOM 1122 O O . THR A 1 146 ? -12.639 1.264 -11.032 1.00 78.06 146 THR A O 1
ATOM 1125 N N . SER A 1 147 ? -11.657 2.173 -9.245 1.00 82.00 147 SER A N 1
ATOM 1126 C CA . SER A 1 147 ? -11.445 0.934 -8.477 1.00 82.00 147 SER A CA 1
ATOM 1127 C C . SER A 1 147 ? -10.424 -0.039 -9.073 1.00 82.00 147 SER A C 1
ATOM 1129 O O . SER A 1 147 ? -10.207 -1.108 -8.500 1.00 82.00 147 SER A O 1
ATOM 1131 N N . LYS A 1 148 ? -9.757 0.334 -10.169 1.00 85.25 148 LYS A N 1
ATOM 1132 C CA . LYS A 1 148 ? -8.643 -0.423 -10.733 1.00 85.25 148 LYS A CA 1
ATOM 1133 C C . LYS A 1 148 ? -7.401 -0.270 -9.865 1.00 85.25 148 LYS A C 1
ATOM 1135 O O . LYS A 1 148 ? -7.061 0.824 -9.410 1.00 85.25 148 LYS A O 1
ATOM 1140 N N . VAL A 1 149 ? -6.744 -1.398 -9.639 1.00 90.31 149 VAL A N 1
ATOM 1141 C CA . VAL A 1 149 ? -5.481 -1.520 -8.916 1.00 90.31 149 VAL A CA 1
ATOM 1142 C C . VAL A 1 149 ? -4.403 -1.941 -9.888 1.00 90.31 149 VAL A C 1
ATOM 1144 O O . VAL A 1 149 ? -4.563 -2.896 -10.648 1.00 90.31 149 VAL A O 1
ATOM 1147 N N . VAL A 1 150 ? -3.300 -1.231 -9.806 1.00 88.81 150 VAL A N 1
ATOM 1148 C CA . VAL A 1 150 ? -2.177 -1.271 -10.727 1.00 88.81 150 VAL A CA 1
ATOM 1149 C C . VAL A 1 150 ? -0.926 -1.028 -9.892 1.00 88.81 150 VAL A C 1
ATOM 1151 O O . VAL A 1 150 ? -1.004 -0.542 -8.760 1.00 88.81 150 VAL A O 1
ATOM 1154 N N . GLY A 1 151 ? 0.231 -1.429 -10.390 1.00 89.81 151 GLY A N 1
ATOM 1155 C CA . GLY A 1 151 ? 1.459 -1.290 -9.629 1.00 89.81 151 GLY A CA 1
ATOM 1156 C C . GLY A 1 151 ? 2.707 -1.423 -10.470 1.00 89.81 151 GLY A C 1
ATOM 1157 O O . GLY A 1 151 ? 2.650 -1.751 -11.652 1.00 89.81 151 GLY A O 1
ATOM 1158 N N . ALA A 1 152 ? 3.834 -1.160 -9.833 1.00 88.62 152 ALA A N 1
ATOM 1159 C CA . ALA A 1 152 ? 5.157 -1.384 -10.374 1.00 88.62 152 ALA A CA 1
ATOM 1160 C C . ALA A 1 152 ? 5.996 -2.143 -9.345 1.00 88.62 152 ALA A C 1
ATOM 1162 O O . ALA A 1 152 ? 5.861 -1.924 -8.139 1.00 88.62 152 ALA A O 1
ATOM 1163 N N . TYR A 1 153 ? 6.829 -3.050 -9.832 1.00 90.50 153 TYR A N 1
ATOM 1164 C CA . TYR A 1 153 ? 7.816 -3.789 -9.062 1.00 90.50 153 TYR A CA 1
ATOM 1165 C C . TYR A 1 153 ? 9.206 -3.254 -9.371 1.00 90.50 153 TYR A C 1
ATOM 1167 O O . TYR A 1 153 ? 9.519 -3.061 -10.538 1.00 90.50 153 TYR A O 1
ATOM 1175 N N . PHE A 1 154 ? 10.038 -3.088 -8.353 1.00 86.88 154 PHE A N 1
ATOM 1176 C CA . PHE A 1 154 ? 11.411 -2.616 -8.463 1.00 86.88 154 PHE A CA 1
ATOM 1177 C C . PHE A 1 154 ? 12.327 -3.627 -7.800 1.00 86.88 154 PHE A C 1
ATOM 1179 O O . PHE A 1 154 ? 12.217 -3.836 -6.594 1.00 86.88 154 PHE A O 1
ATOM 1186 N N . GLN A 1 155 ? 13.219 -4.248 -8.569 1.00 88.12 155 GLN A N 1
ATOM 1187 C CA . GLN A 1 155 ? 14.191 -5.173 -7.996 1.00 88.12 155 GLN A CA 1
ATOM 1188 C C . GLN A 1 155 ? 15.287 -4.427 -7.244 1.00 88.12 155 GLN A C 1
ATOM 1190 O O . GLN A 1 155 ? 15.587 -4.777 -6.112 1.00 88.12 155 GLN A O 1
ATOM 1195 N N . ASP A 1 156 ? 15.862 -3.393 -7.850 1.00 85.06 156 ASP A N 1
ATOM 1196 C CA . ASP A 1 156 ? 16.984 -2.656 -7.275 1.00 85.06 156 ASP A CA 1
ATOM 1197 C C . ASP A 1 156 ? 16.537 -1.477 -6.404 1.00 85.06 156 ASP A C 1
ATOM 1199 O O . ASP A 1 156 ? 15.372 -1.073 -6.397 1.00 85.06 156 ASP A O 1
ATOM 1203 N N . LEU A 1 157 ? 17.502 -0.891 -5.689 1.00 81.88 157 LEU A N 1
ATOM 1204 C CA . LEU A 1 157 ? 17.304 0.342 -4.931 1.00 81.88 157 LEU A CA 1
ATOM 1205 C C . LEU A 1 157 ? 16.762 1.456 -5.833 1.00 81.88 157 LEU A C 1
ATOM 1207 O O . LEU A 1 157 ? 17.280 1.707 -6.929 1.00 81.88 157 LEU A O 1
ATOM 1211 N N . PHE A 1 158 ? 15.757 2.171 -5.331 1.00 72.62 158 PHE A N 1
ATOM 1212 C CA . PHE A 1 158 ? 15.185 3.307 -6.039 1.00 72.62 158 PHE A CA 1
ATOM 1213 C C . PHE A 1 158 ? 16.162 4.491 -6.008 1.00 72.62 158 PHE A C 1
ATOM 1215 O O . PHE A 1 158 ? 16.267 5.217 -5.017 1.00 72.62 158 PHE A O 1
ATOM 1222 N N . ALA A 1 159 ? 16.904 4.682 -7.097 1.00 64.50 159 ALA A N 1
ATOM 1223 C CA . ALA A 1 159 ? 17.787 5.827 -7.254 1.00 64.50 159 ALA A CA 1
ATOM 1224 C C . ALA A 1 159 ? 16.967 7.095 -7.529 1.00 64.50 159 ALA A C 1
ATOM 1226 O O . ALA A 1 159 ? 16.128 7.135 -8.427 1.00 64.50 159 ALA A O 1
ATOM 1227 N N . LEU A 1 160 ? 17.225 8.149 -6.755 1.00 61.50 160 LEU A N 1
ATOM 1228 C CA . LEU A 1 160 ? 16.736 9.485 -7.079 1.00 61.50 160 LEU A CA 1
ATOM 1229 C C . LEU A 1 160 ? 17.291 9.907 -8.448 1.00 61.50 160 LEU A C 1
ATOM 1231 O O . LEU A 1 160 ? 18.492 9.725 -8.679 1.00 61.50 160 LEU A O 1
ATOM 1235 N N . PRO A 1 161 ? 16.479 10.520 -9.330 1.00 56.94 161 PRO A N 1
ATOM 1236 C CA . PRO A 1 161 ? 17.025 11.220 -10.478 1.00 56.94 161 PRO A CA 1
ATOM 1237 C C . PRO A 1 161 ? 17.957 12.314 -9.948 1.00 56.94 161 PRO A C 1
ATOM 1239 O O . PRO A 1 161 ? 17.535 13.224 -9.235 1.00 56.94 161 PRO A O 1
ATOM 1242 N N . ILE A 1 162 ? 19.250 12.179 -10.236 1.00 56.59 162 ILE A N 1
ATOM 1243 C CA . ILE A 1 162 ? 20.265 13.158 -9.854 1.00 56.59 162 ILE A CA 1
ATOM 1244 C C . ILE A 1 162 ? 19.953 14.431 -10.657 1.00 56.59 162 ILE A C 1
ATOM 1246 O O . ILE A 1 162 ? 20.099 14.441 -11.878 1.00 56.59 162 ILE A O 1
ATOM 1250 N N . SER A 1 163 ? 19.470 15.484 -9.987 1.00 51.34 163 SER A N 1
ATOM 1251 C CA . SER A 1 163 ? 18.921 16.693 -10.631 1.00 51.34 163 SER A CA 1
ATOM 1252 C C . SER A 1 163 ? 19.932 17.480 -11.468 1.00 51.34 163 SER A C 1
ATOM 1254 O O . SER A 1 163 ? 19.524 18.224 -12.352 1.00 51.34 163 SER A O 1
ATOM 1256 N N . ASP A 1 164 ? 21.229 17.269 -11.237 1.00 55.38 164 ASP A N 1
ATOM 1257 C CA . ASP A 1 164 ? 22.324 17.959 -11.934 1.00 55.38 164 ASP A CA 1
ATOM 1258 C C . ASP A 1 164 ? 23.095 17.033 -12.887 1.00 55.38 164 ASP A C 1
ATOM 1260 O O . ASP A 1 164 ? 24.227 17.320 -13.287 1.00 55.38 164 ASP A O 1
ATOM 1264 N N . TRP A 1 165 ? 22.523 15.877 -13.235 1.00 48.59 165 TRP A N 1
ATOM 1265 C CA . TRP A 1 165 ? 23.242 14.893 -14.029 1.00 48.59 165 TRP A CA 1
ATOM 1266 C C . TRP A 1 165 ? 23.288 15.294 -15.504 1.00 48.59 165 TRP A C 1
ATOM 1268 O O . TRP A 1 165 ? 22.388 15.007 -16.293 1.00 48.59 165 TRP A O 1
ATOM 1278 N N . HIS A 1 166 ? 24.383 15.949 -15.880 1.00 60.91 166 HIS A N 1
ATOM 1279 C CA . HIS A 1 166 ? 24.887 15.965 -17.244 1.00 60.91 166 HIS A CA 1
ATOM 1280 C C . HIS A 1 166 ? 25.775 14.732 -17.426 1.00 60.91 166 HIS A C 1
ATOM 1282 O O . HIS A 1 166 ? 26.956 14.800 -17.081 1.00 60.91 166 HIS A O 1
ATOM 1288 N N . PRO A 1 167 ? 25.255 13.601 -17.935 1.00 55.09 167 PRO A N 1
ATOM 1289 C CA . PRO A 1 167 ? 26.105 12.453 -18.175 1.00 55.09 167 PRO A CA 1
ATOM 1290 C C . PRO A 1 167 ? 27.220 12.842 -19.127 1.00 55.09 167 PRO A C 1
ATOM 1292 O O . PRO A 1 167 ? 26.965 13.272 -20.259 1.00 55.09 167 PRO A O 1
ATOM 1295 N N . THR A 1 168 ? 28.459 12.640 -18.693 1.00 59.69 168 THR A N 1
ATOM 1296 C CA . THR A 1 168 ? 29.572 12.557 -19.635 1.00 59.69 168 THR A CA 1
ATOM 1297 C C . THR A 1 168 ? 29.268 11.439 -20.646 1.00 59.69 168 THR A C 1
ATOM 1299 O O . THR A 1 168 ? 28.533 10.500 -20.334 1.00 59.69 168 THR A O 1
ATOM 1302 N N . GLU A 1 169 ? 29.776 11.512 -21.884 1.00 58.53 169 GLU A N 1
ATOM 1303 C CA . GLU A 1 169 ? 29.453 10.505 -22.920 1.00 58.53 169 GLU A CA 1
ATOM 1304 C C . GLU A 1 169 ? 29.727 9.058 -22.480 1.00 58.53 169 GLU A C 1
ATOM 1306 O O . GLU A 1 169 ? 29.028 8.152 -22.922 1.00 58.53 169 GLU A O 1
ATOM 1311 N N . ASN A 1 170 ? 30.652 8.866 -21.537 1.00 52.31 170 ASN A N 1
ATOM 1312 C CA . ASN A 1 170 ? 30.996 7.567 -20.960 1.00 52.31 170 ASN A CA 1
ATOM 1313 C C . ASN A 1 170 ? 30.102 7.160 -19.770 1.00 52.31 170 ASN A C 1
ATOM 1315 O O . ASN A 1 170 ? 30.010 5.981 -19.439 1.00 52.31 170 ASN A O 1
ATOM 1319 N N . GLU A 1 171 ? 29.425 8.106 -19.115 1.00 50.44 171 GLU A N 1
ATOM 1320 C CA . GLU A 1 171 ? 28.467 7.842 -18.031 1.00 50.44 171 GLU A CA 1
ATOM 1321 C C . GLU A 1 171 ? 27.043 7.625 -18.536 1.00 50.44 171 GLU A C 1
ATOM 1323 O O . GLU A 1 171 ? 26.245 7.017 -17.822 1.00 50.44 171 GLU A O 1
ATOM 1328 N N . LYS A 1 172 ? 26.746 8.015 -19.787 1.00 49.66 172 LYS A N 1
ATOM 1329 C CA . LYS A 1 172 ? 25.497 7.645 -20.473 1.00 49.66 172 LYS A CA 1
ATOM 1330 C C . LYS A 1 172 ? 25.245 6.136 -20.420 1.00 49.66 172 LYS A C 1
ATOM 1332 O O . LYS A 1 172 ? 24.098 5.733 -20.437 1.00 49.66 172 LYS A O 1
ATOM 1337 N N . GLU A 1 173 ? 26.282 5.304 -20.321 1.00 42.38 173 GLU A N 1
ATOM 1338 C CA . GLU A 1 173 ? 26.142 3.844 -20.305 1.00 42.38 173 GLU A CA 1
ATOM 1339 C C . GLU A 1 173 ? 25.926 3.231 -18.917 1.00 42.38 173 GLU A C 1
ATOM 1341 O O . GLU A 1 173 ? 25.512 2.075 -18.838 1.00 42.38 173 GLU A O 1
ATOM 1346 N N . ARG A 1 174 ? 26.085 3.989 -17.818 1.00 42.41 174 ARG A N 1
ATOM 1347 C CA . ARG A 1 174 ? 25.605 3.557 -16.491 1.00 42.41 174 ARG A CA 1
ATOM 1348 C C . ARG A 1 174 ? 24.104 3.808 -16.362 1.00 42.41 174 ARG A C 1
ATOM 1350 O O . ARG A 1 174 ? 23.631 4.382 -15.385 1.00 42.41 174 ARG A O 1
ATOM 1357 N N . HIS A 1 175 ? 23.348 3.364 -17.359 1.00 49.09 175 HIS A N 1
ATOM 1358 C CA . HIS A 1 175 ? 21.933 3.109 -17.180 1.00 49.09 175 HIS A CA 1
ATOM 1359 C C . HIS A 1 175 ? 21.838 2.033 -16.104 1.00 49.09 175 HIS A C 1
ATOM 1361 O O . HIS A 1 175 ? 22.226 0.888 -16.336 1.00 49.09 175 HIS A O 1
ATOM 1367 N N . LEU A 1 176 ? 21.403 2.421 -14.905 1.00 51.91 176 LEU A N 1
ATOM 1368 C CA . LEU A 1 176 ? 21.002 1.471 -13.881 1.00 51.91 176 LEU A CA 1
ATOM 1369 C C . LEU A 1 176 ? 19.960 0.574 -14.549 1.00 51.91 176 LEU A C 1
ATOM 1371 O O . LEU A 1 176 ? 18.857 1.025 -14.850 1.00 51.91 176 LEU A O 1
ATOM 1375 N N . GLN A 1 177 ? 20.353 -0.658 -14.875 1.00 54.84 177 GLN A N 1
ATOM 1376 C CA . GLN A 1 177 ? 19.454 -1.688 -15.374 1.00 54.84 177 GLN A CA 1
ATOM 1377 C C . GLN A 1 177 ? 18.569 -2.105 -14.207 1.00 54.84 177 GLN A C 1
ATOM 1379 O O . GLN A 1 177 ? 18.744 -3.175 -13.642 1.00 54.84 177 GLN A O 1
ATOM 1384 N N . GLN A 1 178 ? 17.668 -1.215 -13.803 1.00 66.56 178 GLN A N 1
ATOM 1385 C CA . GLN A 1 178 ? 16.687 -1.527 -12.790 1.00 66.56 178 GLN A CA 1
ATOM 1386 C C . GLN A 1 178 ? 15.714 -2.487 -13.439 1.00 66.56 178 GLN A C 1
ATOM 1388 O O . GLN A 1 178 ? 14.967 -2.121 -14.352 1.00 66.56 178 GLN A O 1
ATOM 1393 N N . TYR A 1 179 ? 15.742 -3.736 -12.994 1.00 78.94 179 TYR A N 1
ATOM 1394 C CA . TYR A 1 179 ? 14.673 -4.639 -13.357 1.00 78.94 179 TYR A CA 1
ATOM 1395 C C . TYR A 1 179 ? 13.381 -4.073 -12.760 1.00 78.94 179 TYR A C 1
ATOM 1397 O O . TYR A 1 179 ? 13.244 -3.903 -11.542 1.00 78.94 179 TYR A O 1
ATOM 1405 N N . THR A 1 180 ? 12.438 -3.732 -13.633 1.00 80.88 180 THR A N 1
ATOM 1406 C CA . THR A 1 180 ? 11.125 -3.228 -13.244 1.00 80.88 180 THR A CA 1
ATOM 1407 C C . THR A 1 180 ? 10.045 -3.975 -13.995 1.00 80.88 180 THR A C 1
ATOM 1409 O O . THR A 1 180 ? 10.157 -4.158 -15.198 1.00 80.88 180 THR A O 1
ATOM 1412 N N . ALA A 1 181 ? 8.978 -4.367 -13.308 1.00 85.62 181 ALA A N 1
ATOM 1413 C CA . ALA A 1 181 ? 7.773 -4.867 -13.958 1.00 85.62 181 ALA A CA 1
ATOM 1414 C C . ALA A 1 181 ? 6.596 -3.931 -13.688 1.00 85.62 181 ALA A C 1
ATOM 1416 O O . ALA A 1 181 ? 6.463 -3.401 -12.585 1.00 85.62 181 ALA A O 1
ATOM 1417 N N . VAL A 1 182 ? 5.715 -3.759 -14.670 1.00 85.19 182 VAL A N 1
ATOM 1418 C CA . VAL A 1 182 ? 4.454 -3.021 -14.505 1.00 85.19 182 VAL A CA 1
ATOM 1419 C C . VAL A 1 182 ? 3.307 -4.021 -14.447 1.00 85.19 182 VAL A C 1
ATOM 1421 O O . VAL A 1 182 ? 3.253 -4.971 -15.227 1.00 85.19 182 VAL A O 1
ATOM 1424 N N . LEU A 1 183 ? 2.378 -3.828 -13.512 1.00 89.44 183 LEU A N 1
ATOM 1425 C CA . LEU A 1 183 ? 1.330 -4.789 -13.189 1.00 89.44 183 LEU A CA 1
ATOM 1426 C C . LEU A 1 183 ? -0.055 -4.147 -13.260 1.00 89.44 183 LEU A C 1
ATOM 1428 O O . LEU A 1 183 ? -0.321 -3.138 -12.608 1.00 89.44 183 LEU A O 1
ATOM 1432 N N . ALA A 1 184 ? -0.973 -4.803 -13.966 1.00 89.81 184 ALA A N 1
ATOM 1433 C CA . ALA A 1 184 ? -2.410 -4.599 -13.836 1.00 89.81 184 ALA A CA 1
ATOM 1434 C C . ALA A 1 184 ? -2.934 -5.571 -12.773 1.00 89.81 184 ALA A C 1
ATOM 1436 O O . ALA A 1 184 ? -3.327 -6.700 -13.070 1.00 89.81 184 ALA A O 1
ATOM 1437 N N . VAL A 1 185 ? -2.857 -5.165 -11.503 1.00 92.56 185 VAL A N 1
ATOM 1438 C CA . VAL A 1 185 ? -3.081 -6.047 -10.344 1.00 92.56 185 VAL A CA 1
ATOM 1439 C C . VAL A 1 185 ? -4.515 -6.566 -10.275 1.00 92.56 185 VAL A C 1
ATOM 1441 O O . VAL A 1 185 ? -4.742 -7.705 -9.872 1.00 92.56 185 VAL A O 1
ATOM 1444 N N . THR A 1 186 ? -5.493 -5.754 -10.679 1.00 90.25 186 THR A N 1
ATOM 1445 C CA . THR A 1 186 ? -6.905 -6.181 -10.698 1.00 90.25 186 THR A CA 1
ATOM 1446 C C . THR A 1 186 ? -7.151 -7.249 -11.758 1.00 90.25 186 THR A C 1
ATOM 1448 O O . THR A 1 186 ? -7.870 -8.213 -11.510 1.00 90.25 186 THR A O 1
ATOM 1451 N N . GLU A 1 187 ? -6.520 -7.098 -12.917 1.00 90.31 187 GLU A N 1
ATOM 1452 C CA . GLU A 1 187 ? -6.633 -7.981 -14.076 1.00 90.31 187 GLU A CA 1
ATOM 1453 C C . GLU A 1 187 ? -5.700 -9.189 -13.987 1.00 90.31 187 GLU A C 1
ATOM 1455 O O . GLU A 1 187 ? -5.873 -10.141 -14.743 1.00 90.31 187 GLU A O 1
ATOM 1460 N N . ARG A 1 188 ? -4.738 -9.163 -13.058 1.00 93.81 188 ARG A N 1
ATOM 1461 C CA . ARG A 1 188 ? -3.708 -10.190 -12.873 1.00 93.81 188 ARG A CA 1
ATOM 1462 C C . ARG A 1 188 ? -2.827 -10.382 -14.101 1.00 93.81 188 ARG A C 1
ATOM 1464 O O . ARG A 1 188 ? -2.477 -11.504 -14.466 1.00 93.81 188 ARG A O 1
ATOM 1471 N N . ILE A 1 189 ? -2.458 -9.270 -14.727 1.00 89.06 189 ILE A N 1
ATOM 1472 C CA . ILE A 1 189 ? -1.623 -9.251 -15.926 1.00 89.06 189 ILE A CA 1
ATOM 1473 C C . ILE A 1 189 ? -0.340 -8.481 -15.623 1.00 89.06 189 ILE A C 1
ATOM 1475 O O . ILE A 1 189 ? -0.373 -7.397 -15.037 1.00 89.06 189 ILE A O 1
ATOM 1479 N N . ILE A 1 190 ? 0.791 -9.044 -16.043 1.00 87.44 190 ILE A N 1
ATOM 1480 C CA . ILE A 1 190 ? 2.057 -8.318 -16.139 1.00 87.44 190 ILE A CA 1
ATOM 1481 C C . ILE A 1 190 ? 1.999 -7.563 -17.462 1.00 87.44 190 ILE A C 1
ATOM 1483 O O . ILE A 1 190 ? 1.912 -8.173 -18.526 1.00 87.44 190 ILE A O 1
ATOM 1487 N N . LEU A 1 191 ? 1.937 -6.243 -17.369 1.00 78.38 191 LEU A N 1
ATOM 1488 C CA . LEU A 1 191 ? 1.801 -5.349 -18.511 1.00 78.38 191 LEU A CA 1
ATOM 1489 C C . LEU A 1 191 ? 3.112 -5.261 -19.290 1.00 78.38 191 LEU A C 1
ATOM 1491 O O . LEU A 1 191 ? 3.111 -5.365 -20.516 1.00 78.38 191 LEU A O 1
ATOM 1495 N N . ASP A 1 192 ? 4.213 -5.169 -18.550 1.00 73.38 192 ASP A N 1
ATOM 1496 C CA . ASP A 1 192 ? 5.555 -5.204 -19.097 1.00 73.38 192 ASP A CA 1
ATOM 1497 C C . ASP A 1 192 ? 6.531 -5.847 -18.118 1.00 73.38 192 ASP A C 1
ATOM 1499 O O . ASP A 1 192 ? 6.393 -5.752 -16.893 1.00 73.38 192 ASP A O 1
ATOM 1503 N N . HIS A 1 193 ? 7.513 -6.507 -18.707 1.00 68.25 193 HIS A N 1
ATOM 1504 C CA . HIS A 1 193 ? 8.650 -7.111 -18.051 1.00 68.25 193 HIS A CA 1
ATOM 1505 C C . HIS A 1 193 ? 9.818 -6.953 -19.024 1.00 68.25 193 HIS A C 1
ATOM 1507 O O . HIS A 1 193 ? 9.697 -7.398 -20.168 1.00 68.25 193 HIS A O 1
ATOM 1513 N N . PRO A 1 194 ? 10.973 -6.408 -18.604 1.00 61.38 194 PRO A N 1
ATOM 1514 C CA . PRO A 1 194 ? 12.138 -6.305 -19.464 1.00 61.38 194 PRO A CA 1
ATOM 1515 C C . PRO A 1 194 ? 12.572 -7.721 -19.846 1.00 61.38 194 PRO A C 1
ATOM 1517 O O . PRO A 1 194 ? 13.168 -8.442 -19.051 1.00 61.38 194 PRO A O 1
ATOM 1520 N N . GLN A 1 195 ? 12.188 -8.168 -21.040 1.00 55.06 195 GLN A N 1
ATOM 1521 C CA . GLN A 1 195 ? 12.640 -9.430 -21.630 1.00 55.06 195 GLN A CA 1
ATOM 1522 C C . GLN A 1 195 ? 13.840 -9.224 -22.560 1.00 55.06 195 GLN A C 1
ATOM 1524 O O . GLN A 1 195 ? 14.325 -10.171 -23.170 1.00 55.06 195 GLN A O 1
ATOM 1529 N N . SER A 1 196 ? 14.337 -7.994 -22.683 1.00 47.44 196 SER A N 1
ATOM 1530 C CA . SER A 1 196 ? 15.313 -7.629 -23.700 1.00 47.44 196 SER A CA 1
ATOM 1531 C C . SER A 1 196 ? 16.501 -6.921 -23.073 1.00 47.44 196 SER A C 1
ATOM 1533 O O . SER A 1 196 ? 16.362 -5.897 -22.411 1.00 47.44 196 SER A O 1
ATOM 1535 N N . SER A 1 197 ? 17.687 -7.457 -23.340 1.00 52.72 197 SER A N 1
ATOM 1536 C CA . SER A 1 197 ? 19.011 -6.959 -22.964 1.00 52.72 197 SER A CA 1
ATOM 1537 C C . SER A 1 197 ? 19.384 -5.601 -23.583 1.00 52.72 197 SER A C 1
ATOM 1539 O O . SER A 1 197 ? 20.570 -5.286 -23.675 1.00 52.72 197 SER A O 1
ATOM 1541 N N . SER A 1 198 ? 18.415 -4.815 -24.061 1.00 51.97 198 SER A N 1
ATOM 1542 C CA . SER A 1 198 ? 18.647 -3.495 -24.643 1.00 51.97 198 SER A CA 1
ATOM 1543 C C . SER A 1 198 ? 18.252 -2.405 -23.640 1.00 51.97 198 SER A C 1
ATOM 1545 O O . SER A 1 198 ? 17.077 -2.054 -23.542 1.00 51.97 198 SER A O 1
ATOM 1547 N N . PRO A 1 199 ? 19.215 -1.843 -22.888 1.00 51.72 199 PRO A N 1
ATOM 1548 C CA . PRO A 1 199 ? 18.958 -0.867 -21.827 1.00 51.72 199 PRO A CA 1
ATOM 1549 C C . PRO A 1 199 ? 18.556 0.532 -22.326 1.00 51.72 199 PRO A C 1
ATOM 1551 O O . PRO A 1 199 ? 18.482 1.453 -21.518 1.00 51.72 199 PRO A O 1
ATOM 1554 N N . ARG A 1 200 ? 18.369 0.743 -23.639 1.00 48.38 200 ARG A N 1
ATOM 1555 C CA . ARG A 1 200 ? 18.369 2.099 -24.219 1.00 48.38 200 ARG A CA 1
ATOM 1556 C C . ARG A 1 200 ? 17.002 2.726 -24.487 1.00 48.38 200 ARG A C 1
ATOM 1558 O O . ARG A 1 200 ? 16.955 3.946 -24.557 1.00 48.38 200 ARG A O 1
ATOM 1565 N N . ASP A 1 201 ? 15.909 1.964 -24.553 1.00 47.59 201 ASP A N 1
ATOM 1566 C CA . ASP A 1 201 ? 14.619 2.508 -25.015 1.00 47.59 201 ASP A CA 1
ATOM 1567 C C . ASP A 1 201 ? 13.400 1.958 -24.258 1.00 47.59 201 ASP A C 1
ATOM 1569 O O . ASP A 1 201 ? 12.392 1.599 -24.867 1.00 47.59 201 ASP A O 1
ATOM 1573 N N . SER A 1 202 ? 13.427 1.909 -22.923 1.00 44.97 202 SER A N 1
ATOM 1574 C CA . SER A 1 202 ? 12.154 1.827 -22.198 1.00 44.97 202 SER A CA 1
ATOM 1575 C C . SER A 1 202 ? 11.519 3.219 -22.230 1.00 44.97 202 SER A C 1
ATOM 1577 O O . SER A 1 202 ? 11.703 3.994 -21.308 1.00 44.97 202 SER A O 1
ATOM 1579 N N . TRP A 1 203 ? 10.847 3.573 -23.326 1.00 47.00 203 TRP A N 1
ATOM 1580 C CA . TRP A 1 203 ? 9.799 4.598 -23.347 1.00 47.00 203 TRP A CA 1
ATOM 1581 C C . TRP A 1 203 ? 8.478 3.853 -23.265 1.00 47.00 203 TRP A C 1
ATOM 1583 O O . TRP A 1 203 ? 7.731 3.769 -24.242 1.00 47.00 203 TRP A O 1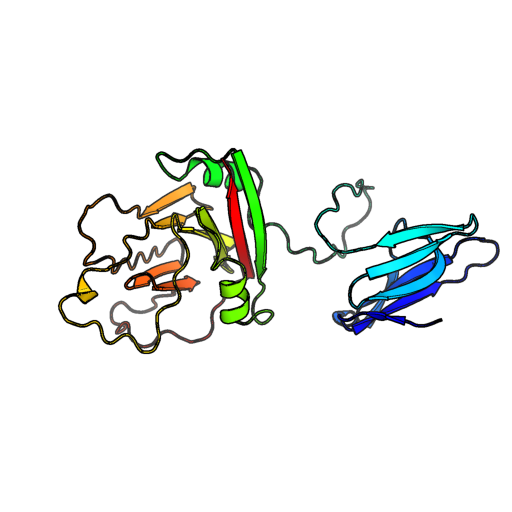
ATOM 1593 N N . LEU A 1 204 ? 8.240 3.163 -22.154 1.00 50.59 204 LEU A N 1
ATOM 1594 C CA . LEU A 1 204 ? 7.082 2.289 -22.105 1.00 50.59 204 LEU A CA 1
ATOM 1595 C C . LEU A 1 204 ? 5.855 3.098 -21.711 1.00 50.59 204 LEU A C 1
ATOM 1597 O O . LEU A 1 204 ? 5.483 3.131 -20.551 1.00 50.59 204 LEU A O 1
ATOM 1601 N N . TYR A 1 205 ? 5.205 3.724 -22.687 1.00 49.69 205 TYR A N 1
ATOM 1602 C CA . TYR A 1 205 ? 3.859 4.257 -22.522 1.00 49.69 205 TYR A CA 1
ATOM 1603 C C . TYR A 1 205 ? 2.853 3.143 -22.808 1.00 49.69 205 TYR A C 1
ATOM 1605 O O . TYR A 1 205 ? 2.422 2.966 -23.948 1.00 49.69 205 TYR A O 1
ATOM 1613 N N . GLN A 1 206 ? 2.464 2.369 -21.793 1.00 53.19 206 GLN A N 1
ATOM 1614 C CA . GLN A 1 206 ? 1.347 1.442 -21.969 1.00 53.19 206 GLN A CA 1
ATOM 1615 C C . GLN A 1 206 ? 0.050 2.100 -21.521 1.00 53.19 206 GLN A C 1
ATOM 1617 O O . GLN A 1 206 ? -0.424 1.925 -20.400 1.00 53.19 206 GLN A O 1
ATOM 1622 N N . PHE A 1 207 ? -0.531 2.877 -22.434 1.00 52.06 207 PHE A N 1
ATOM 1623 C CA . PHE A 1 207 ? -1.915 3.296 -22.300 1.00 52.06 207 PHE A CA 1
ATOM 1624 C C . PHE A 1 207 ? -2.836 2.137 -22.668 1.00 52.06 207 PHE A C 1
ATOM 1626 O O . PHE A 1 207 ? -2.949 1.728 -23.824 1.00 52.06 207 PHE A O 1
ATOM 1633 N N . ARG A 1 208 ? -3.509 1.606 -21.654 1.00 55.34 208 ARG A N 1
ATOM 1634 C CA . ARG A 1 208 ? -4.593 0.642 -21.803 1.00 55.34 208 ARG A CA 1
ATOM 1635 C C . ARG A 1 208 ? -5.896 1.389 -21.556 1.00 55.34 208 ARG A C 1
ATOM 1637 O O . ARG A 1 208 ? -6.190 1.772 -20.425 1.00 55.34 208 ARG A O 1
ATOM 1644 N N . GLN A 1 209 ? -6.661 1.624 -22.623 1.00 59.44 209 GLN A N 1
ATOM 1645 C CA . GLN A 1 209 ? -7.915 2.383 -22.563 1.00 59.44 209 GLN A CA 1
ATOM 1646 C C . GLN A 1 209 ? -8.929 1.756 -21.589 1.00 59.44 209 GLN A C 1
ATOM 1648 O O . GLN A 1 209 ? -9.699 2.469 -20.956 1.00 59.44 209 GLN A O 1
ATOM 1653 N N . ASP A 1 210 ? -8.881 0.435 -21.415 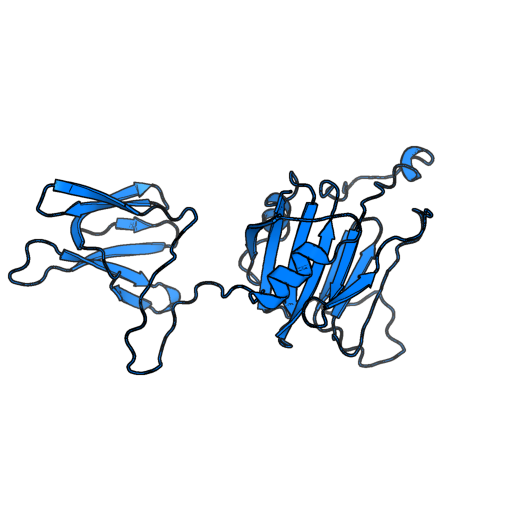1.00 59.97 210 ASP A N 1
ATOM 1654 C CA . ASP A 1 210 ? -9.686 -0.335 -20.460 1.00 59.97 210 ASP A CA 1
ATOM 1655 C C . ASP A 1 210 ? -9.234 -0.185 -18.999 1.00 59.97 210 ASP A C 1
ATOM 1657 O O . ASP A 1 210 ? -10.043 -0.343 -18.083 1.00 59.97 210 ASP A O 1
ATOM 1661 N N . LEU A 1 211 ? -7.959 0.135 -18.770 1.00 58.34 211 LEU A N 1
ATOM 1662 C CA . LEU A 1 211 ? -7.430 0.432 -17.438 1.00 58.34 211 LEU A CA 1
ATOM 1663 C C . LEU A 1 211 ? -7.568 1.915 -17.090 1.00 58.34 211 LEU A C 1
ATOM 1665 O O . LEU A 1 211 ? -7.512 2.268 -15.915 1.00 58.34 211 LEU A O 1
ATOM 1669 N N . ALA A 1 212 ? -7.752 2.770 -18.103 1.00 64.62 212 ALA A N 1
ATOM 1670 C CA . ALA A 1 212 ? -7.701 4.225 -17.998 1.00 64.62 212 ALA A CA 1
ATOM 1671 C C . ALA A 1 212 ? -6.435 4.721 -17.278 1.00 64.62 212 ALA A C 1
ATOM 1673 O O . ALA A 1 212 ? -6.431 5.804 -16.719 1.00 64.62 212 ALA A O 1
ATOM 1674 N N . THR A 1 213 ? -5.350 3.947 -17.255 1.00 60.72 213 THR A N 1
ATOM 1675 C CA . THR A 1 213 ? -4.111 4.295 -16.550 1.00 60.72 213 THR A CA 1
ATOM 1676 C C . THR A 1 213 ? -2.932 4.095 -17.486 1.00 60.72 213 THR A C 1
ATOM 1678 O O . THR A 1 213 ? -2.845 3.050 -18.131 1.00 60.72 213 THR A O 1
ATOM 1681 N N . GLY A 1 214 ? -2.025 5.066 -17.538 1.00 63.38 214 GLY A N 1
ATOM 1682 C CA . GLY A 1 214 ? -0.707 4.911 -18.147 1.00 63.38 214 GLY A CA 1
ATOM 1683 C C . GLY A 1 214 ? 0.357 4.818 -17.061 1.00 63.38 214 GLY A C 1
ATOM 1684 O O . GLY A 1 214 ? 0.344 5.606 -16.118 1.00 63.38 214 GLY A O 1
ATOM 1685 N N . VAL A 1 215 ? 1.281 3.873 -17.184 1.00 63.09 215 VAL A N 1
ATOM 1686 C CA . VAL A 1 215 ? 2.563 3.929 -16.474 1.00 63.09 215 VAL A CA 1
ATOM 1687 C C . VAL A 1 215 ? 3.608 4.167 -17.540 1.00 63.09 215 VAL A C 1
ATOM 1689 O O . VAL A 1 215 ? 3.611 3.448 -18.533 1.00 63.09 215 VAL A O 1
ATOM 1692 N N . ASN A 1 216 ? 4.430 5.192 -17.355 1.00 67.62 216 ASN A N 1
ATOM 1693 C CA . ASN A 1 216 ? 5.590 5.460 -18.186 1.00 67.62 216 ASN A CA 1
ATOM 1694 C C . ASN A 1 216 ? 6.842 5.314 -17.333 1.00 67.62 216 ASN A C 1
ATOM 1696 O O . ASN A 1 216 ? 6.924 5.927 -16.277 1.00 67.62 216 ASN A O 1
ATOM 1700 N N . ASN A 1 217 ? 7.795 4.510 -17.783 1.00 60.41 217 ASN A N 1
ATOM 1701 C CA . ASN A 1 217 ? 9.151 4.523 -17.257 1.00 60.41 217 ASN A CA 1
ATOM 1702 C C . ASN A 1 217 ? 9.988 5.348 -18.233 1.00 60.41 217 ASN A C 1
ATOM 1704 O O . ASN A 1 217 ? 10.204 4.886 -19.342 1.00 60.41 217 ASN A O 1
ATOM 1708 N N . ASP A 1 218 ? 10.422 6.544 -17.853 1.00 63.72 218 ASP A N 1
ATOM 1709 C CA . ASP A 1 218 ? 11.376 7.352 -18.609 1.00 63.72 218 ASP A CA 1
ATOM 1710 C C . ASP A 1 218 ? 12.730 7.289 -17.897 1.00 63.72 218 ASP A C 1
ATOM 1712 O O . ASP A 1 218 ? 12.965 7.984 -16.908 1.00 63.72 218 ASP A O 1
ATOM 1716 N N . ARG A 1 219 ? 13.619 6.405 -18.367 1.00 60.69 219 ARG A N 1
ATOM 1717 C CA . ARG A 1 219 ? 14.999 6.267 -17.853 1.00 60.69 219 ARG A CA 1
ATOM 1718 C C . ARG A 1 219 ? 15.083 6.035 -16.333 1.00 60.69 219 ARG A C 1
ATOM 1720 O O . ARG A 1 219 ? 15.956 6.588 -15.667 1.00 60.69 219 ARG A O 1
ATOM 1727 N N . GLY A 1 220 ? 14.186 5.218 -15.785 1.00 55.19 220 GLY A N 1
ATOM 1728 C CA . GLY A 1 220 ? 14.081 4.939 -14.347 1.00 55.19 220 GLY A CA 1
ATOM 1729 C C . GLY A 1 220 ? 13.133 5.883 -13.601 1.00 55.19 220 GLY A C 1
ATOM 1730 O O . GLY A 1 220 ? 12.896 5.699 -12.408 1.00 55.19 220 GLY A O 1
ATOM 1731 N N . ILE A 1 221 ? 12.556 6.880 -14.280 1.00 58.69 221 ILE A N 1
ATOM 1732 C CA . ILE A 1 221 ? 11.538 7.765 -13.714 1.00 58.69 221 ILE A CA 1
ATOM 1733 C C . ILE A 1 221 ? 10.160 7.217 -14.057 1.00 58.69 221 ILE A C 1
ATOM 1735 O O . ILE A 1 221 ? 9.753 7.178 -15.215 1.00 58.69 221 ILE A O 1
ATOM 1739 N N . PHE A 1 222 ? 9.408 6.832 -13.031 1.00 61.00 222 PHE A N 1
ATOM 1740 C CA . PHE A 1 222 ? 8.057 6.320 -13.210 1.00 61.00 222 PHE A CA 1
ATOM 1741 C C . PHE A 1 222 ? 7.037 7.446 -13.135 1.00 61.00 222 PHE A C 1
ATOM 1743 O O . PHE A 1 222 ? 6.818 8.047 -12.083 1.00 61.00 222 PHE A O 1
ATOM 1750 N N . HIS A 1 223 ? 6.371 7.694 -14.253 1.00 66.75 223 HIS A N 1
ATOM 1751 C CA . HIS A 1 223 ? 5.207 8.551 -14.332 1.00 66.75 223 HIS A CA 1
ATOM 1752 C C . HIS A 1 223 ? 3.955 7.682 -14.305 1.00 66.75 223 HIS A C 1
ATOM 1754 O O . HIS A 1 223 ? 3.643 6.962 -15.255 1.00 66.75 223 HIS A O 1
ATOM 1760 N N . PHE A 1 224 ? 3.229 7.754 -13.196 1.00 64.94 224 PHE A N 1
ATOM 1761 C CA . PHE A 1 224 ? 1.909 7.155 -13.079 1.00 64.94 224 PHE A CA 1
ATOM 1762 C C . PHE A 1 224 ? 0.878 8.196 -13.499 1.00 64.94 224 PHE A C 1
ATOM 1764 O O . PHE A 1 224 ? 0.718 9.224 -12.843 1.00 64.94 224 PHE A O 1
ATOM 1771 N N . HIS A 1 225 ? 0.171 7.918 -14.585 1.00 65.94 225 HIS A N 1
ATOM 1772 C CA . HIS A 1 225 ? -0.932 8.728 -15.074 1.00 65.94 225 HIS A CA 1
ATOM 1773 C C . HIS A 1 225 ? -2.247 7.976 -14.838 1.00 65.94 225 HIS A C 1
ATOM 1775 O O . HIS A 1 225 ? -2.704 7.224 -15.708 1.00 65.94 225 HIS A O 1
ATOM 1781 N N . PRO A 1 226 ? -2.844 8.097 -13.641 1.00 56.84 226 PRO A N 1
ATOM 1782 C CA . PRO A 1 226 ? -4.189 7.612 -13.411 1.00 56.84 226 PRO A CA 1
ATOM 1783 C C . PRO A 1 226 ? -5.179 8.439 -14.237 1.00 56.84 226 PRO A C 1
ATOM 1785 O O . PRO A 1 226 ? -5.065 9.657 -14.316 1.00 56.84 226 PRO A O 1
ATOM 1788 N N . GLU A 1 227 ? -6.149 7.765 -14.844 1.00 58.81 227 GLU A N 1
ATOM 1789 C CA . GLU A 1 227 ? -7.279 8.373 -15.559 1.00 58.81 227 GLU A CA 1
ATOM 1790 C C . GLU A 1 227 ? -6.881 9.197 -16.786 1.00 58.81 227 GLU A C 1
ATOM 1792 O O . GLU A 1 227 ? -7.408 10.278 -17.042 1.00 58.81 227 GLU A O 1
ATOM 1797 N N . CYS A 1 228 ? -5.989 8.642 -17.612 1.00 53.09 228 CYS A N 1
ATOM 1798 C CA . CYS A 1 228 ? -5.751 9.148 -18.961 1.00 53.09 228 CYS A CA 1
ATOM 1799 C C . CYS A 1 228 ? -7.025 9.001 -19.811 1.00 53.09 228 CYS A C 1
ATOM 1801 O O . CYS A 1 228 ? -7.200 8.032 -20.544 1.00 53.09 228 CYS A O 1
ATOM 1803 N N . ILE A 1 229 ? -7.937 9.964 -19.749 1.00 49.78 229 ILE A N 1
ATOM 1804 C CA . ILE A 1 229 ? -9.015 10.056 -20.728 1.00 49.78 229 ILE A CA 1
ATOM 1805 C C . ILE A 1 229 ? -8.421 10.732 -21.964 1.00 49.78 229 ILE A C 1
ATOM 1807 O O . ILE A 1 229 ? -8.402 11.958 -22.076 1.00 49.78 229 ILE A O 1
ATOM 1811 N N . ILE A 1 230 ? -7.895 9.936 -22.898 1.00 51.50 230 ILE A N 1
ATOM 1812 C CA . ILE A 1 230 ? -7.484 10.451 -24.207 1.00 51.50 230 ILE A CA 1
ATOM 1813 C C . ILE A 1 230 ? -8.760 10.762 -24.993 1.00 51.50 230 ILE A C 1
ATOM 1815 O O . ILE A 1 230 ? -9.268 9.936 -25.745 1.00 51.50 230 ILE A O 1
ATOM 1819 N N . ASN A 1 231 ? -9.301 11.964 -24.803 1.00 41.56 231 ASN A N 1
ATOM 1820 C CA . ASN A 1 231 ? -10.462 12.441 -25.555 1.00 41.56 231 ASN A CA 1
ATOM 1821 C C . ASN A 1 231 ? -10.114 12.877 -26.989 1.00 41.56 231 ASN A C 1
ATOM 1823 O O . ASN A 1 231 ? -10.992 13.367 -27.694 1.00 41.56 231 ASN A O 1
ATOM 1827 N N . SER A 1 232 ? -8.866 12.720 -27.453 1.00 40.69 232 SER A N 1
ATOM 1828 C CA . SER A 1 232 ? -8.527 13.034 -28.843 1.00 40.69 232 SER A CA 1
ATOM 1829 C C . SER A 1 232 ? -7.249 12.333 -29.333 1.00 40.69 232 SER A C 1
ATOM 1831 O O . SER A 1 232 ? -6.227 12.404 -28.649 1.00 40.69 232 SER A O 1
ATOM 1833 N N . PRO A 1 233 ? -7.245 11.703 -30.524 1.00 43.47 233 PRO A N 1
ATOM 1834 C CA . PRO A 1 233 ? -6.075 11.021 -31.095 1.00 43.47 233 PRO A CA 1
ATOM 1835 C C . PRO A 1 233 ? -4.936 11.959 -31.554 1.00 43.47 233 PRO A C 1
ATOM 1837 O O . PRO A 1 233 ? -3.972 11.493 -32.152 1.00 43.47 233 PRO A O 1
ATOM 1840 N N . THR A 1 234 ? -5.015 13.268 -31.292 1.00 42.81 234 THR A N 1
ATOM 1841 C CA . THR A 1 234 ? -4.034 14.275 -31.748 1.00 42.81 234 THR A CA 1
ATOM 1842 C C . THR A 1 234 ? -3.338 15.048 -30.624 1.00 42.81 234 THR A C 1
ATOM 1844 O O . THR A 1 234 ? -2.677 16.052 -30.893 1.00 42.81 234 THR A O 1
ATOM 1847 N N . VAL A 1 235 ? -3.455 14.622 -29.362 1.00 42.25 235 VAL A N 1
ATOM 1848 C CA . VAL A 1 235 ? -2.818 15.339 -28.246 1.00 42.25 235 VAL A CA 1
ATOM 1849 C C . VAL A 1 235 ? -1.302 15.117 -28.271 1.00 42.25 235 VAL A C 1
ATOM 1851 O O . VAL A 1 235 ? -0.810 14.018 -28.024 1.00 42.25 235 VAL A O 1
ATOM 1854 N N . ASN A 1 236 ? -0.561 16.190 -28.560 1.00 47.06 236 ASN A N 1
ATOM 1855 C CA . ASN A 1 236 ? 0.873 16.289 -28.303 1.00 47.06 236 ASN A CA 1
ATOM 1856 C C . ASN A 1 236 ? 1.138 15.942 -26.828 1.00 47.06 236 ASN A C 1
ATOM 1858 O O . ASN A 1 236 ? 0.607 16.593 -25.932 1.00 47.06 236 ASN A O 1
ATOM 1862 N N . THR A 1 237 ? 1.991 14.952 -26.577 1.00 49.72 237 THR A N 1
ATOM 1863 C CA . THR A 1 237 ? 2.301 14.324 -25.274 1.00 49.72 237 THR A CA 1
ATOM 1864 C C . THR A 1 237 ? 2.900 15.245 -24.195 1.00 49.72 237 THR A C 1
ATOM 1866 O O . THR A 1 237 ? 3.370 14.754 -23.172 1.00 49.72 237 THR A O 1
ATOM 1869 N N . LYS A 1 238 ? 2.922 16.569 -24.393 1.00 47.00 238 LYS A N 1
ATOM 1870 C CA . LYS A 1 238 ? 3.639 17.519 -23.527 1.00 47.00 238 LYS A CA 1
ATOM 1871 C C . LYS A 1 238 ? 2.786 18.225 -22.474 1.00 47.00 238 LYS A C 1
ATOM 1873 O O . LYS A 1 238 ? 3.361 18.789 -21.550 1.00 47.00 238 LYS A O 1
ATOM 1878 N N . GLU A 1 239 ? 1.462 18.180 -22.563 1.00 41.69 239 GLU A N 1
ATOM 1879 C CA . GLU A 1 239 ? 0.584 18.864 -21.605 1.00 41.69 239 GLU A CA 1
ATOM 1880 C C . GLU A 1 239 ? -0.420 17.875 -21.011 1.00 41.69 239 GLU A C 1
ATOM 1882 O O . GLU A 1 239 ? -1.509 17.664 -21.540 1.00 41.69 239 GLU A O 1
ATOM 1887 N N . TYR A 1 240 ? -0.032 17.236 -19.906 1.00 48.09 240 TYR A N 1
ATOM 1888 C CA . TYR A 1 240 ? -0.968 16.481 -19.077 1.00 48.09 240 TYR A CA 1
ATOM 1889 C C . TYR A 1 240 ? -1.581 17.412 -18.019 1.00 48.09 240 TYR A C 1
ATOM 1891 O O . TYR A 1 240 ? -0.843 18.180 -17.394 1.00 48.09 240 TYR A O 1
ATOM 1899 N N . PRO A 1 241 ? -2.906 17.358 -17.794 1.00 41.91 241 PRO A N 1
ATOM 1900 C CA . PRO A 1 241 ? -3.549 18.119 -16.728 1.00 41.91 241 PRO A CA 1
ATOM 1901 C C . PRO A 1 241 ? -2.986 17.707 -15.358 1.00 41.91 241 PRO A C 1
ATOM 1903 O O . PRO A 1 241 ? -2.756 16.527 -15.103 1.00 41.91 241 PRO A O 1
ATOM 1906 N N . GLN A 1 242 ? -2.743 18.691 -14.485 1.00 47.56 242 GLN A N 1
ATOM 1907 C CA . GLN A 1 242 ? -2.066 18.505 -13.191 1.00 47.56 242 GLN A CA 1
ATOM 1908 C C . GLN A 1 242 ? -2.922 17.844 -12.097 1.00 47.56 242 GLN A C 1
ATOM 1910 O O . GLN A 1 242 ? -2.418 17.572 -11.005 1.00 47.56 242 GLN A O 1
ATOM 1915 N N . ASP A 1 243 ? -4.187 17.544 -12.375 1.00 47.09 243 ASP A N 1
ATOM 1916 C CA . ASP A 1 243 ? -5.106 17.018 -11.371 1.00 47.09 243 ASP A CA 1
ATOM 1917 C C . ASP A 1 243 ? -5.105 15.487 -11.396 1.00 47.09 243 ASP A C 1
ATOM 1919 O O . ASP A 1 243 ? -5.864 14.832 -12.109 1.00 47.09 243 ASP A O 1
ATOM 1923 N N . TYR A 1 244 ? -4.208 14.902 -10.604 1.00 55.03 244 TYR A N 1
ATOM 1924 C CA . TYR A 1 244 ? -4.113 13.456 -10.433 1.00 55.03 244 TYR A CA 1
ATOM 1925 C C . TYR A 1 244 ? -5.279 12.930 -9.581 1.00 55.03 244 TYR A C 1
ATOM 1927 O O . TYR A 1 244 ? -5.295 13.090 -8.358 1.00 55.03 244 TYR A O 1
ATOM 1935 N N . LEU A 1 245 ? -6.228 12.237 -10.211 1.00 59.19 245 LEU A N 1
ATOM 1936 C CA . LEU A 1 245 ? -7.321 11.537 -9.534 1.00 59.19 245 LEU A CA 1
ATOM 1937 C C . LEU A 1 245 ? -6.876 10.121 -9.133 1.00 59.19 245 LEU A C 1
ATOM 1939 O O . LEU A 1 245 ? -6.936 9.166 -9.901 1.00 59.19 245 LEU A O 1
ATOM 1943 N N . TRP A 1 246 ? -6.401 9.962 -7.900 1.00 67.12 246 TRP A N 1
ATOM 1944 C CA . TRP A 1 246 ? -6.154 8.649 -7.294 1.00 67.12 246 TRP A CA 1
ATOM 1945 C C . TRP A 1 246 ? -6.755 8.592 -5.892 1.00 67.12 246 TRP A C 1
ATOM 1947 O O . TRP A 1 246 ? -6.969 9.617 -5.255 1.00 67.12 246 TRP A O 1
ATOM 1957 N N . SER A 1 247 ? -7.071 7.384 -5.417 1.00 74.56 247 SER A N 1
ATOM 1958 C CA . SER A 1 247 ? -7.766 7.186 -4.130 1.00 74.56 247 SER A CA 1
ATOM 1959 C C . SER A 1 247 ? -6.849 6.682 -3.013 1.00 74.56 247 SER A C 1
ATOM 1961 O O . SER A 1 247 ? -7.142 6.870 -1.832 1.00 74.56 247 SER A O 1
ATOM 1963 N N . GLY A 1 248 ? -5.719 6.070 -3.368 1.00 78.12 248 GLY A N 1
ATOM 1964 C CA . GLY A 1 248 ? -4.707 5.628 -2.417 1.00 78.12 248 GLY A CA 1
ATOM 1965 C C . GLY A 1 248 ? -3.497 4.999 -3.100 1.00 78.12 248 GLY A C 1
ATOM 1966 O O . GLY A 1 248 ? -3.581 4.527 -4.236 1.00 78.12 248 GLY A O 1
ATOM 1967 N N . MET A 1 249 ? -2.3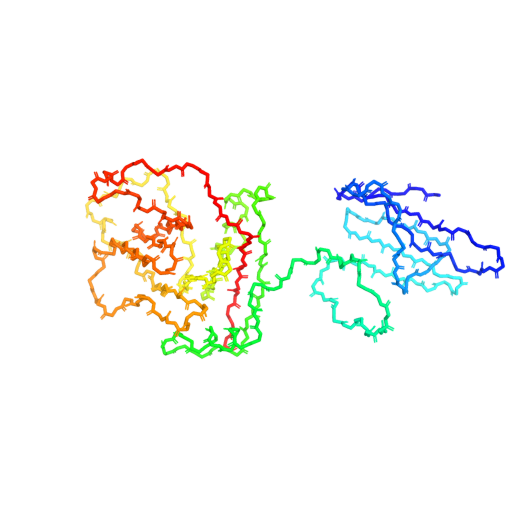82 4.983 -2.377 1.00 82.38 249 MET A N 1
ATOM 1968 C CA . MET A 1 249 ? -1.145 4.312 -2.760 1.00 82.38 249 MET A CA 1
ATOM 1969 C C . MET A 1 249 ? -0.620 3.501 -1.572 1.00 82.38 249 MET A C 1
ATOM 1971 O O . MET A 1 249 ? -0.692 3.943 -0.425 1.00 82.38 249 MET A O 1
ATOM 1975 N N . GLN A 1 250 ? -0.102 2.307 -1.836 1.00 84.38 250 GLN A N 1
ATOM 1976 C CA . GLN A 1 250 ? 0.527 1.423 -0.861 1.00 84.38 250 GLN A CA 1
ATOM 1977 C C . GLN A 1 250 ? 1.849 0.900 -1.406 1.00 84.38 250 GLN A C 1
ATOM 1979 O O . GLN A 1 250 ? 1.950 0.555 -2.578 1.00 84.38 250 GLN A O 1
ATOM 1984 N N . MET A 1 251 ? 2.854 0.833 -0.544 1.00 82.69 251 MET A N 1
ATOM 1985 C CA . MET A 1 251 ? 4.190 0.351 -0.874 1.00 82.69 251 MET A CA 1
ATOM 1986 C C . MET A 1 251 ? 4.517 -0.855 -0.014 1.00 82.69 251 MET A C 1
ATOM 1988 O O . MET A 1 251 ? 4.317 -0.820 1.203 1.00 82.69 251 MET A O 1
ATOM 1992 N N . PHE A 1 252 ? 5.024 -1.908 -0.639 1.00 83.56 252 PHE A N 1
ATOM 1993 C CA . PHE A 1 252 ? 5.320 -3.174 0.009 1.00 83.56 252 PHE A CA 1
ATOM 1994 C C . PHE A 1 252 ? 6.774 -3.561 -0.227 1.00 83.56 252 PHE A C 1
ATOM 1996 O O . PHE A 1 252 ? 7.235 -3.542 -1.362 1.00 83.56 252 PHE A O 1
ATOM 2003 N N . LEU A 1 253 ? 7.460 -3.955 0.841 1.00 82.88 253 LEU A N 1
ATOM 2004 C CA . LEU A 1 253 ? 8.741 -4.641 0.792 1.00 82.88 253 LEU A CA 1
ATOM 2005 C C . LEU A 1 253 ? 8.508 -6.139 0.685 1.00 82.88 253 LEU A C 1
ATOM 2007 O O . LEU A 1 253 ? 7.654 -6.698 1.388 1.00 82.88 253 LEU A O 1
ATOM 2011 N N . LEU A 1 254 ? 9.308 -6.781 -0.148 1.00 78.62 254 LEU A N 1
ATOM 2012 C CA . LEU A 1 254 ? 9.293 -8.215 -0.316 1.00 78.62 254 LEU A CA 1
ATOM 2013 C C . LEU A 1 254 ? 10.396 -8.872 0.496 1.00 78.62 254 LEU A C 1
ATOM 2015 O O . LEU A 1 254 ? 11.527 -8.400 0.550 1.00 78.62 254 LEU A O 1
ATOM 2019 N N . SER A 1 255 ? 10.059 -9.993 1.122 1.00 71.19 255 SER A N 1
ATOM 2020 C CA . SER A 1 255 ? 11.051 -10.872 1.730 1.00 71.19 255 SER A CA 1
ATOM 2021 C C . SER A 1 255 ? 10.855 -12.293 1.220 1.00 71.19 255 SER A C 1
ATOM 2023 O O . SER A 1 255 ? 9.717 -12.781 1.144 1.00 71.19 255 SER A O 1
ATOM 2025 N N . GLN A 1 256 ? 11.972 -12.930 0.864 1.00 73.12 256 GLN A N 1
ATOM 2026 C CA . GLN A 1 256 ? 12.036 -14.369 0.611 1.00 73.12 256 GLN A CA 1
ATOM 2027 C C . GLN A 1 256 ? 11.776 -15.157 1.894 1.00 73.12 256 GLN A C 1
ATOM 2029 O O . GLN A 1 256 ? 11.973 -14.611 3.003 1.00 73.12 256 GLN A O 1
#